Protein AF-H0JN15-F1 (afdb_monomer_lite)

Structure (mmCIF, N/CA/C/O backbone):
data_AF-H0JN15-F1
#
_entry.id   AF-H0JN15-F1
#
loop_
_atom_site.group_PDB
_atom_site.id
_atom_site.type_symbol
_atom_site.label_atom_id
_atom_site.label_alt_id
_atom_site.label_comp_id
_atom_site.label_asym_id
_atom_site.label_entity_id
_atom_site.label_seq_id
_atom_site.pdbx_PDB_ins_code
_atom_site.Cartn_x
_atom_site.Cartn_y
_atom_site.Cartn_z
_atom_site.occupancy
_atom_site.B_iso_or_equiv
_atom_site.auth_seq_id
_atom_site.auth_comp_id
_atom_site.auth_asym_id
_atom_site.auth_atom_id
_atom_site.pdbx_PDB_model_num
ATOM 1 N N . MET A 1 1 ? 17.922 41.438 4.492 1.00 46.72 1 MET A N 1
ATOM 2 C CA . MET A 1 1 ? 16.864 41.442 3.453 1.00 46.72 1 MET A CA 1
ATOM 3 C C . MET A 1 1 ? 17.132 40.491 2.284 1.00 46.72 1 MET A C 1
ATOM 5 O O . MET A 1 1 ? 16.163 40.005 1.726 1.00 46.72 1 MET A O 1
ATOM 9 N N . PHE A 1 2 ? 18.381 40.137 1.948 1.00 44.28 2 PHE A N 1
ATOM 10 C CA . PHE A 1 2 ? 18.679 39.239 0.814 1.00 44.28 2 PHE A CA 1
ATOM 11 C C . PHE A 1 2 ? 18.221 37.769 0.969 1.00 44.28 2 PHE A C 1
ATOM 13 O O . PHE A 1 2 ? 17.922 37.127 -0.030 1.00 44.28 2 PHE A O 1
ATOM 20 N N . LEU A 1 3 ? 18.084 37.245 2.195 1.00 44.19 3 LEU A N 1
ATOM 21 C CA . LEU A 1 3 ? 17.668 35.849 2.442 1.00 44.19 3 LEU A CA 1
ATOM 22 C C . LEU A 1 3 ? 16.169 35.574 2.220 1.00 44.19 3 LEU A C 1
ATOM 24 O O . LEU A 1 3 ? 15.787 34.441 1.949 1.00 44.19 3 LEU A O 1
ATOM 28 N N . ALA A 1 4 ? 15.314 36.596 2.314 1.00 46.12 4 ALA A N 1
ATOM 29 C CA . ALA A 1 4 ? 13.879 36.426 2.075 1.00 46.12 4 ALA A CA 1
ATOM 30 C C . ALA A 1 4 ? 13.562 36.295 0.572 1.00 46.12 4 ALA A C 1
ATOM 32 O O . ALA A 1 4 ? 12.645 35.573 0.191 1.00 46.12 4 ALA A O 1
ATOM 33 N N . GLY A 1 5 ? 14.356 36.947 -0.287 1.00 41.47 5 GLY A N 1
ATOM 34 C CA . GLY A 1 5 ? 14.179 36.902 -1.741 1.00 41.47 5 GLY A CA 1
ATOM 35 C C . GLY A 1 5 ? 14.563 35.557 -2.362 1.00 41.47 5 GLY A C 1
ATOM 36 O O . GLY A 1 5 ? 13.891 35.093 -3.278 1.00 41.47 5 GLY A O 1
ATOM 37 N N . THR A 1 6 ? 15.592 34.885 -1.833 1.00 52.56 6 THR A N 1
ATOM 38 C CA . THR A 1 6 ? 16.018 33.567 -2.331 1.00 52.56 6 THR A CA 1
ATOM 39 C C . THR A 1 6 ? 15.011 32.465 -2.005 1.00 52.56 6 THR A C 1
ATOM 41 O O . THR A 1 6 ? 14.788 31.591 -2.839 1.00 52.56 6 THR A O 1
ATOM 44 N N . GLY A 1 7 ? 14.338 32.533 -0.851 1.00 49.47 7 GLY A N 1
ATOM 45 C CA . GLY A 1 7 ? 13.295 31.568 -0.478 1.00 49.47 7 GLY A CA 1
ATOM 46 C C . GLY A 1 7 ? 12.078 31.605 -1.406 1.00 49.47 7 GLY A C 1
ATOM 47 O O . GLY A 1 7 ? 11.593 30.558 -1.828 1.00 49.47 7 GLY A O 1
ATOM 48 N N . ILE A 1 8 ? 11.627 32.804 -1.789 1.00 53.84 8 ILE A N 1
ATOM 49 C CA . ILE A 1 8 ? 10.462 32.987 -2.671 1.00 53.84 8 ILE A CA 1
ATOM 50 C C . ILE A 1 8 ? 10.781 32.551 -4.110 1.00 53.84 8 ILE A C 1
ATOM 52 O O . ILE A 1 8 ? 9.951 31.909 -4.753 1.00 53.84 8 ILE A O 1
ATOM 56 N N . LEU A 1 9 ? 11.998 32.819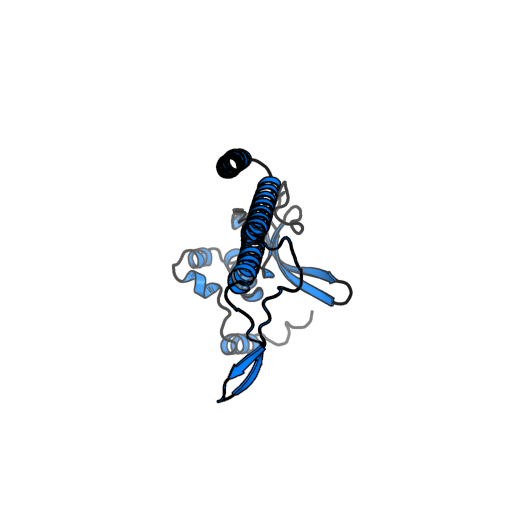 -4.599 1.00 53.09 9 LEU A N 1
ATOM 57 C CA . LEU A 1 9 ? 12.409 32.443 -5.957 1.00 53.09 9 LEU A CA 1
ATOM 58 C C . LEU A 1 9 ? 12.535 30.917 -6.131 1.00 53.09 9 LEU A C 1
ATOM 60 O O . LEU A 1 9 ? 12.169 30.373 -7.174 1.00 53.09 9 LEU A O 1
ATOM 64 N N . VAL A 1 10 ? 13.004 30.215 -5.092 1.00 55.25 10 VAL A N 1
ATOM 65 C CA . VAL A 1 10 ? 13.059 28.742 -5.052 1.00 55.25 10 VAL A CA 1
ATOM 66 C C . VAL A 1 10 ? 11.651 28.145 -4.969 1.00 55.25 10 VAL A C 1
ATOM 68 O O . VAL A 1 10 ? 11.362 27.155 -5.643 1.00 55.25 10 VAL A O 1
ATOM 71 N N . LEU A 1 11 ? 10.741 28.772 -4.217 1.00 52.62 11 LEU A N 1
ATOM 72 C CA . LEU A 1 11 ? 9.333 28.367 -4.161 1.00 52.62 11 LEU A CA 1
ATOM 73 C C . LEU A 1 11 ? 8.623 28.538 -5.514 1.00 52.62 11 LEU A C 1
ATOM 75 O O . LEU A 1 11 ? 7.886 27.649 -5.926 1.00 52.62 11 LEU A O 1
ATOM 79 N N . GLN A 1 12 ? 8.884 29.621 -6.252 1.00 55.62 12 GLN A N 1
ATOM 80 C CA . GLN A 1 12 ? 8.311 29.800 -7.593 1.00 55.62 12 GLN A CA 1
ATOM 81 C C . GLN A 1 12 ? 8.871 28.792 -8.605 1.00 55.62 12 GLN A C 1
ATOM 83 O O . GLN A 1 12 ? 8.106 28.168 -9.336 1.00 55.62 12 GLN A O 1
ATOM 88 N N . LYS A 1 13 ? 10.189 28.552 -8.603 1.00 55.06 13 LYS A N 1
ATOM 89 C CA . LYS A 1 13 ? 10.814 27.573 -9.509 1.00 55.06 13 LYS A CA 1
ATOM 90 C C . LYS A 1 13 ? 10.386 26.131 -9.227 1.00 55.06 13 LYS A C 1
ATOM 92 O O . LYS A 1 13 ? 10.293 25.341 -10.158 1.00 55.06 13 LYS A O 1
ATOM 97 N N . THR A 1 14 ? 10.104 25.777 -7.974 1.00 49.69 14 THR A N 1
ATOM 98 C CA . THR A 1 14 ? 9.644 24.422 -7.614 1.00 49.69 14 THR A CA 1
ATOM 99 C C . THR A 1 14 ? 8.178 24.172 -7.965 1.00 49.69 14 THR A C 1
ATOM 101 O O . THR A 1 14 ? 7.814 23.033 -8.257 1.00 49.69 14 THR A O 1
ATOM 104 N N . VAL A 1 15 ? 7.345 25.216 -8.016 1.00 54.81 15 VAL A N 1
ATOM 105 C CA . VAL A 1 15 ? 5.963 25.113 -8.512 1.00 54.81 15 VAL A CA 1
ATOM 106 C C . VAL A 1 15 ? 5.923 24.916 -10.031 1.00 54.81 15 VAL A C 1
ATOM 108 O O . VAL A 1 15 ? 5.088 24.149 -10.501 1.00 54.81 15 VAL A O 1
ATOM 111 N N . ASP A 1 16 ? 6.860 25.491 -10.789 1.00 50.28 16 ASP A N 1
ATOM 112 C CA . ASP A 1 16 ? 6.952 25.259 -12.242 1.00 50.28 16 ASP A CA 1
ATOM 113 C C . ASP A 1 16 ? 7.506 23.867 -12.605 1.00 50.28 16 ASP A C 1
ATOM 115 O O . ASP A 1 16 ? 7.186 23.320 -13.660 1.00 50.28 16 ASP A O 1
ATOM 119 N N . VAL A 1 17 ? 8.289 23.245 -11.716 1.00 47.53 17 VAL A N 1
ATOM 120 C CA . VAL A 1 17 ? 8.870 21.897 -11.909 1.00 47.53 17 VAL A CA 1
ATOM 121 C C . VAL A 1 17 ? 7.891 20.770 -11.538 1.00 47.53 17 VAL A C 1
ATOM 123 O O . VAL A 1 17 ? 8.163 19.602 -11.795 1.00 47.53 17 VAL A O 1
ATOM 126 N N . ARG A 1 18 ? 6.683 21.082 -11.043 1.00 44.69 18 ARG A N 1
ATOM 127 C CA . ARG A 1 18 ? 5.631 20.094 -10.702 1.00 44.69 18 ARG A CA 1
ATOM 128 C C . ARG A 1 18 ? 5.117 19.235 -11.868 1.00 44.69 18 ARG A C 1
ATOM 130 O O . ARG A 1 18 ? 4.181 18.465 -11.668 1.00 44.69 18 ARG A O 1
ATOM 137 N N . ARG A 1 19 ? 5.681 19.357 -13.073 1.00 51.94 19 ARG A N 1
ATOM 138 C CA . ARG A 1 19 ? 5.217 18.636 -14.263 1.00 51.94 19 ARG A CA 1
ATOM 139 C C . ARG A 1 19 ? 6.077 17.450 -14.699 1.00 51.94 19 ARG A C 1
ATOM 141 O O . ARG A 1 19 ? 5.604 16.701 -15.543 1.00 51.94 19 ARG A O 1
ATOM 148 N N . ALA A 1 20 ? 7.261 17.233 -14.129 1.00 48.91 20 ALA A N 1
ATOM 149 C CA . ALA A 1 20 ? 8.031 16.018 -14.391 1.00 48.91 20 ALA A CA 1
ATOM 150 C C . ALA A 1 20 ? 9.032 15.744 -13.257 1.00 48.91 20 ALA A C 1
ATOM 152 O O . ALA A 1 20 ? 9.856 16.593 -12.932 1.00 48.91 20 ALA A O 1
ATOM 153 N N . ASP A 1 21 ? 8.958 14.533 -12.713 1.00 53.16 21 ASP A N 1
ATOM 154 C CA . ASP A 1 21 ? 9.978 13.841 -11.920 1.00 53.16 21 ASP A CA 1
ATOM 155 C C . ASP A 1 21 ? 10.132 14.141 -10.417 1.00 53.16 21 ASP A C 1
ATOM 157 O O . ASP A 1 21 ? 10.142 15.272 -9.923 1.00 53.16 21 ASP A O 1
ATOM 161 N N . ASP A 1 22 ? 10.393 13.041 -9.699 1.00 57.81 22 ASP A N 1
ATOM 162 C CA . ASP A 1 22 ? 10.796 12.923 -8.290 1.00 57.81 22 ASP A CA 1
ATOM 163 C C . ASP A 1 22 ? 11.932 13.878 -7.867 1.00 57.81 22 ASP A C 1
ATOM 165 O O . ASP A 1 22 ? 12.135 14.133 -6.674 1.00 57.81 22 ASP A O 1
ATOM 169 N N . GLY A 1 23 ? 12.671 14.439 -8.829 1.00 57.34 23 GLY A N 1
ATOM 170 C CA . GLY A 1 23 ? 13.738 15.409 -8.596 1.00 57.34 23 GLY A CA 1
ATOM 171 C C . GLY A 1 23 ? 13.256 16.703 -7.936 1.00 57.34 23 GLY A C 1
ATOM 172 O O . GLY A 1 23 ? 13.983 17.275 -7.120 1.00 57.34 23 GLY A O 1
ATOM 173 N N . GLY A 1 24 ? 12.018 17.135 -8.205 1.00 65.00 24 GLY A N 1
ATOM 174 C CA . GLY A 1 24 ? 11.459 18.354 -7.611 1.00 65.00 24 GLY A CA 1
ATOM 175 C C . GLY A 1 24 ? 11.329 18.273 -6.086 1.00 65.00 24 GLY A C 1
ATOM 176 O O . GLY A 1 24 ? 11.657 19.227 -5.379 1.00 65.00 24 GLY A O 1
ATOM 177 N N . ALA A 1 25 ? 10.921 17.112 -5.565 1.00 62.25 25 ALA A N 1
ATOM 178 C CA . ALA A 1 25 ? 10.785 16.891 -4.126 1.00 62.25 25 ALA A CA 1
ATOM 179 C C . ALA A 1 25 ? 12.151 16.851 -3.420 1.00 62.25 25 ALA A C 1
ATOM 181 O O . ALA A 1 25 ? 12.316 17.442 -2.351 1.00 62.25 25 ALA A O 1
ATOM 182 N N . ILE A 1 26 ? 13.151 16.216 -4.043 1.00 62.88 26 ILE A N 1
ATOM 183 C CA . ILE A 1 26 ? 14.521 16.142 -3.515 1.00 62.88 26 ILE A CA 1
ATOM 184 C C . ILE A 1 26 ? 15.154 17.538 -3.464 1.00 62.88 26 ILE A C 1
ATOM 186 O O . ILE A 1 26 ? 15.744 17.911 -2.448 1.00 62.88 26 ILE A O 1
ATOM 190 N N . ALA A 1 27 ? 14.990 18.336 -4.523 1.00 70.38 27 ALA A N 1
ATOM 191 C CA . ALA A 1 27 ? 15.501 19.702 -4.576 1.00 70.38 27 ALA A CA 1
ATOM 192 C C . ALA A 1 27 ? 14.881 20.591 -3.483 1.00 70.38 27 ALA A C 1
ATOM 194 O O . ALA A 1 27 ? 15.594 21.328 -2.802 1.00 70.38 27 ALA A O 1
ATOM 195 N N . LEU A 1 28 ? 13.568 20.479 -3.263 1.00 69.94 28 LEU A N 1
ATOM 196 C CA . LEU A 1 28 ? 12.856 21.255 -2.245 1.00 69.94 28 LEU A CA 1
ATOM 197 C C . LEU A 1 28 ? 13.301 20.861 -0.825 1.00 69.94 28 LEU A C 1
ATOM 199 O O . LEU A 1 28 ? 13.575 21.737 0.000 1.00 69.94 28 LEU A O 1
ATOM 203 N N . GLY A 1 29 ? 13.466 19.559 -0.563 1.00 69.75 29 GLY A N 1
ATOM 204 C CA . GLY A 1 29 ? 14.019 19.049 0.694 1.00 69.75 29 GLY A CA 1
ATOM 205 C C . GLY A 1 29 ? 15.449 19.536 0.957 1.00 69.75 29 GLY A C 1
ATOM 206 O O . GLY A 1 29 ? 15.753 19.993 2.061 1.00 69.75 29 GLY A O 1
ATOM 207 N N . PHE A 1 30 ? 16.311 19.520 -0.065 1.00 74.31 30 PHE A N 1
ATOM 208 C CA . PHE A 1 30 ? 17.677 20.038 0.033 1.00 74.31 30 PHE A CA 1
ATOM 209 C C . PHE A 1 30 ? 17.699 21.544 0.337 1.00 74.31 30 PHE A C 1
ATOM 211 O O . PHE A 1 30 ? 18.414 21.981 1.240 1.00 74.31 30 PHE A O 1
ATOM 218 N N . CYS A 1 31 ? 16.871 22.343 -0.343 1.00 73.25 31 CYS A N 1
ATOM 219 C CA . CYS A 1 31 ? 16.777 23.781 -0.088 1.00 73.25 31 CYS A CA 1
ATOM 220 C C . CYS A 1 31 ? 16.319 24.099 1.344 1.00 73.25 31 CYS A C 1
ATOM 222 O O . CYS A 1 31 ? 16.911 24.964 1.991 1.00 73.25 31 CYS A O 1
ATOM 224 N N . LEU A 1 32 ? 15.316 23.385 1.865 1.00 71.38 32 LEU A N 1
ATOM 225 C CA . LEU A 1 32 ? 14.853 23.533 3.252 1.00 71.38 32 LEU A CA 1
ATOM 226 C C . LEU A 1 32 ? 15.948 23.192 4.271 1.00 71.38 32 LEU A C 1
ATOM 228 O O . LEU A 1 32 ? 16.120 23.918 5.255 1.00 71.38 32 LEU A O 1
ATOM 232 N N . ALA A 1 33 ? 16.715 22.126 4.026 1.00 71.81 33 ALA A N 1
ATOM 233 C CA . ALA A 1 33 ? 17.832 21.739 4.883 1.00 71.81 33 ALA A CA 1
ATOM 234 C C . ALA A 1 33 ? 18.933 22.811 4.894 1.00 71.81 33 ALA A C 1
ATOM 236 O O . ALA A 1 33 ? 19.385 23.220 5.964 1.00 71.81 33 ALA A O 1
ATOM 237 N N . VAL A 1 34 ? 19.310 23.329 3.719 1.00 77.44 34 VAL A N 1
ATOM 238 C CA . VAL A 1 34 ? 20.311 24.399 3.594 1.00 77.44 34 VAL A CA 1
ATOM 239 C C . VAL A 1 34 ? 19.835 25.679 4.277 1.00 77.44 34 VAL A C 1
ATOM 241 O O . VAL A 1 34 ? 20.607 26.293 5.017 1.00 77.44 34 VAL A O 1
ATOM 244 N N . MET A 1 35 ? 18.571 26.072 4.093 1.00 74.88 35 MET A N 1
ATOM 245 C CA . MET A 1 35 ? 18.022 27.251 4.764 1.00 74.88 35 MET A CA 1
ATOM 246 C C . MET A 1 35 ? 18.033 27.090 6.284 1.00 74.88 35 MET A C 1
ATOM 248 O O . MET A 1 35 ? 18.496 27.992 6.979 1.00 74.88 35 MET A O 1
ATOM 252 N N . THR A 1 36 ? 17.619 25.927 6.794 1.00 74.56 36 THR A N 1
ATOM 253 C CA . THR A 1 36 ? 17.643 25.630 8.234 1.00 74.56 36 THR A CA 1
ATOM 254 C C . THR A 1 36 ? 19.067 25.708 8.785 1.00 74.56 36 THR A C 1
ATOM 256 O O . THR A 1 36 ? 19.309 26.442 9.741 1.00 74.56 36 THR A O 1
ATOM 259 N N . ALA A 1 37 ? 20.028 25.024 8.154 1.00 74.19 37 ALA A N 1
ATOM 260 C CA . ALA A 1 37 ? 21.429 25.035 8.574 1.00 74.19 37 ALA A CA 1
ATOM 261 C C . ALA A 1 37 ? 22.027 26.452 8.568 1.00 74.19 37 ALA A C 1
ATOM 263 O O . ALA A 1 37 ? 22.701 26.848 9.520 1.00 74.19 37 ALA A O 1
ATOM 264 N N . SER A 1 38 ? 21.728 27.242 7.532 1.00 75.75 38 SER A N 1
ATOM 265 C CA . SER A 1 38 ? 22.204 28.626 7.412 1.00 75.75 38 SER A CA 1
ATOM 266 C C . SER A 1 38 ? 21.615 29.527 8.499 1.00 75.75 38 SER A C 1
ATOM 268 O O . SER A 1 38 ? 22.335 30.313 9.113 1.00 75.75 38 SER A O 1
ATOM 270 N N . SER A 1 39 ? 20.315 29.398 8.782 1.00 71.56 39 SER A N 1
ATOM 271 C CA . SER A 1 39 ? 19.656 30.148 9.854 1.00 71.56 39 SER A CA 1
ATOM 272 C C . SER A 1 39 ? 20.179 29.756 11.235 1.00 71.56 39 SER A C 1
ATOM 274 O O . SER A 1 39 ? 20.388 30.637 12.071 1.00 71.56 39 SER A O 1
ATOM 276 N N . SER A 1 40 ? 20.450 28.468 11.470 1.00 70.88 40 SER A N 1
ATOM 277 C CA . SER A 1 40 ? 21.085 28.001 12.705 1.00 70.88 40 SER A CA 1
ATOM 278 C C . SER A 1 40 ? 22.484 28.595 12.863 1.00 70.88 40 SER A C 1
ATOM 280 O O . SER A 1 40 ? 22.772 29.175 13.908 1.00 70.88 40 SER A O 1
ATOM 282 N N . ALA A 1 41 ? 23.329 28.519 11.828 1.00 70.62 41 ALA A N 1
ATOM 283 C CA . ALA A 1 41 ? 24.686 29.068 11.846 1.00 70.62 41 ALA A CA 1
ATOM 284 C C . ALA A 1 41 ? 24.694 30.579 12.128 1.00 70.62 41 ALA A C 1
ATOM 286 O O . ALA A 1 41 ? 25.425 31.041 13.003 1.00 70.62 41 ALA A O 1
ATOM 287 N N . TRP A 1 42 ? 23.815 31.335 11.468 1.00 71.25 42 TRP A N 1
ATOM 288 C CA . TRP A 1 42 ? 23.664 32.770 11.712 1.00 71.25 42 TRP A CA 1
ATOM 289 C C . TRP A 1 42 ? 23.165 33.083 13.133 1.00 71.25 42 TRP A C 1
ATOM 291 O O . TRP A 1 42 ? 23.601 34.050 13.760 1.00 71.25 42 TRP A O 1
ATOM 301 N N . GLY A 1 43 ? 22.285 32.243 13.687 1.00 68.38 43 GLY A N 1
ATOM 302 C CA . GLY A 1 43 ? 21.855 32.333 15.083 1.00 68.38 43 GLY A CA 1
ATOM 303 C C . GLY A 1 43 ? 23.009 32.133 16.072 1.00 68.38 43 GLY A C 1
ATOM 304 O O . GLY A 1 43 ? 23.127 32.893 17.034 1.00 68.38 43 GLY A O 1
ATOM 305 N N . PHE A 1 44 ? 23.895 31.165 15.813 1.00 66.00 44 PHE A N 1
ATOM 306 C CA . PHE A 1 44 ? 25.110 30.949 16.607 1.00 66.00 44 PHE A CA 1
ATOM 307 C C . PHE A 1 44 ? 26.082 32.132 16.524 1.00 66.00 44 PHE A C 1
ATOM 309 O O . PHE A 1 44 ? 26.637 32.537 17.550 1.00 66.00 44 PHE A O 1
ATOM 316 N N . GLU A 1 45 ? 26.236 32.712 15.331 1.00 67.56 45 GLU A N 1
ATOM 317 C CA . GLU A 1 45 ? 27.050 33.907 15.083 1.00 67.56 45 GLU A CA 1
ATOM 318 C C . GLU A 1 45 ? 26.566 35.075 15.954 1.00 67.56 45 GLU A C 1
ATOM 320 O O . GLU A 1 45 ? 27.313 35.661 16.743 1.00 67.56 45 GLU A O 1
ATOM 325 N N . ARG A 1 46 ? 25.257 35.347 15.897 1.00 65.75 46 ARG A N 1
ATOM 326 C CA . ARG A 1 46 ? 24.626 36.460 16.611 1.00 65.75 46 ARG A CA 1
ATOM 327 C C . ARG A 1 46 ? 24.568 36.251 18.126 1.00 65.75 46 ARG A C 1
ATOM 329 O O . ARG A 1 46 ? 24.579 37.225 18.874 1.00 65.75 46 ARG A O 1
ATOM 336 N N . ALA A 1 47 ? 24.534 35.001 18.584 1.00 62.94 47 ALA A N 1
ATOM 337 C CA . ALA A 1 47 ? 24.594 34.657 20.003 1.00 62.94 47 ALA A CA 1
ATOM 338 C C . ALA A 1 47 ? 26.019 34.744 20.597 1.00 62.94 47 ALA A C 1
ATOM 340 O O . ALA A 1 47 ? 26.188 34.623 21.814 1.00 62.94 47 ALA A O 1
ATOM 341 N N . GLY A 1 48 ? 27.039 35.017 19.770 1.00 59.75 48 GLY A N 1
ATOM 342 C CA . GLY A 1 48 ? 28.398 35.317 20.222 1.00 59.75 48 GLY A CA 1
ATOM 343 C C . GLY A 1 48 ? 29.257 34.088 20.527 1.00 59.75 48 GLY A C 1
ATOM 344 O O . GLY A 1 48 ? 30.200 34.190 21.310 1.00 59.75 48 GLY A O 1
ATOM 345 N N . PHE A 1 49 ? 28.974 32.936 19.909 1.00 61.38 49 PHE A N 1
ATOM 346 C CA . PHE A 1 49 ? 29.712 31.682 20.133 1.00 61.38 49 PHE A CA 1
ATOM 347 C C . PHE A 1 49 ? 31.104 31.614 19.471 1.00 61.38 49 PHE A C 1
ATOM 349 O O . PHE A 1 49 ? 31.760 30.579 19.523 1.00 61.38 49 PHE A O 1
ATOM 356 N N . HIS A 1 50 ? 31.624 32.710 18.907 1.00 57.03 50 HIS A N 1
ATOM 357 C CA . HIS A 1 50 ? 32.949 32.740 18.260 1.00 57.03 50 HIS A CA 1
ATOM 358 C C . HIS A 1 50 ? 34.148 32.618 19.202 1.00 57.03 50 HIS A C 1
ATOM 360 O O . HIS A 1 50 ? 35.289 32.586 18.745 1.00 57.03 50 HIS A O 1
ATOM 366 N N . ARG A 1 51 ? 33.927 32.571 20.516 1.00 49.62 51 ARG A N 1
ATOM 367 C CA . ARG A 1 51 ? 34.998 32.416 21.499 1.00 49.62 51 ARG A CA 1
ATOM 368 C C . ARG A 1 51 ? 34.579 31.399 22.550 1.00 49.62 51 ARG A C 1
ATOM 370 O O . ARG A 1 51 ? 34.033 31.773 23.582 1.00 49.62 51 ARG A O 1
ATOM 377 N N . PHE A 1 52 ? 34.922 30.130 22.338 1.00 50.56 52 PHE A N 1
ATOM 378 C CA . PHE A 1 52 ? 35.060 29.155 23.429 1.00 50.56 52 PHE A CA 1
ATOM 379 C C . PHE A 1 52 ? 36.324 29.460 24.258 1.00 50.56 52 PHE A C 1
ATOM 381 O O . PHE A 1 52 ? 37.175 28.607 24.479 1.00 50.56 52 PHE A O 1
ATOM 388 N N . GLY A 1 53 ? 36.483 30.717 24.677 1.00 51.38 53 GLY A N 1
ATOM 389 C CA . GLY A 1 53 ? 37.414 31.078 25.735 1.00 51.38 53 GLY A CA 1
ATOM 390 C C . GLY A 1 53 ? 36.708 30.859 27.066 1.00 51.38 53 GLY A C 1
ATOM 391 O O . GLY A 1 53 ? 35.546 31.240 27.206 1.00 51.38 53 GLY A O 1
ATOM 392 N N . VAL A 1 54 ? 37.392 30.244 28.030 1.00 51.09 54 VAL A N 1
ATOM 393 C CA . VAL A 1 54 ? 36.911 30.109 29.412 1.00 51.09 54 VAL A CA 1
ATOM 394 C C . VAL A 1 54 ? 36.476 31.494 29.894 1.00 51.09 54 VAL A C 1
ATOM 396 O O . VAL A 1 54 ? 37.291 32.411 29.991 1.00 51.09 54 VAL A O 1
ATOM 399 N N . HIS A 1 55 ? 35.170 31.683 30.091 1.00 47.66 55 HIS A N 1
ATOM 400 C CA . HIS A 1 55 ? 34.617 32.997 30.394 1.00 47.66 55 HIS A CA 1
ATOM 401 C C . HIS A 1 55 ? 35.186 33.466 31.745 1.00 47.66 55 HIS A C 1
ATOM 403 O O . HIS A 1 55 ? 35.004 32.764 32.741 1.00 47.66 55 HIS A O 1
ATOM 409 N N . PRO A 1 56 ? 35.807 34.656 31.849 1.00 53.16 56 PRO A N 1
ATOM 410 C CA . PRO A 1 56 ? 36.445 35.144 33.081 1.00 53.16 56 PRO A CA 1
ATOM 411 C C . PRO A 1 56 ? 35.448 35.523 34.201 1.00 53.16 56 PRO A C 1
ATOM 413 O O . PRO A 1 56 ? 35.772 36.295 35.095 1.00 53.16 56 PRO A O 1
ATOM 416 N N . ARG A 1 57 ? 34.210 35.006 34.155 1.00 49.75 57 ARG A N 1
ATOM 417 C CA . ARG A 1 57 ? 33.149 35.226 35.156 1.00 49.75 57 ARG A CA 1
ATOM 418 C C . ARG A 1 57 ? 32.576 33.925 35.724 1.00 49.75 57 ARG A C 1
ATOM 420 O O . ARG A 1 57 ? 31.439 33.922 36.176 1.00 49.75 57 ARG A O 1
ATOM 427 N N . ILE A 1 58 ? 33.345 32.838 35.739 1.00 56.31 58 ILE A N 1
ATOM 428 C CA . ILE A 1 58 ? 33.097 31.780 36.726 1.00 56.31 58 ILE A CA 1
ATOM 429 C C . ILE A 1 58 ? 33.450 32.400 38.083 1.00 56.31 58 ILE A C 1
ATOM 431 O O . ILE A 1 58 ? 34.596 32.355 38.521 1.00 56.31 58 ILE A O 1
ATOM 435 N N . GLN A 1 59 ? 32.495 33.117 38.674 1.00 55.84 59 GLN A N 1
ATOM 436 C CA . GLN A 1 59 ? 32.650 33.682 40.004 1.00 55.84 59 GLN A CA 1
ATOM 437 C C . GLN A 1 59 ? 32.356 32.568 40.998 1.00 55.84 59 GLN A C 1
ATOM 439 O O . GLN A 1 59 ? 31.339 31.882 40.901 1.00 55.84 59 GLN A O 1
ATOM 444 N N . GLN A 1 60 ? 33.284 32.358 41.927 1.00 58.72 60 GLN A N 1
ATOM 445 C CA . GLN A 1 60 ? 32.992 31.558 43.105 1.00 58.72 60 GLN A CA 1
ATOM 446 C C . GLN A 1 60 ? 31.903 32.297 43.876 1.00 58.72 60 GLN A C 1
ATOM 448 O O . GLN A 1 60 ? 32.125 33.403 44.367 1.00 58.72 60 GLN A O 1
ATOM 453 N N . TYR A 1 61 ? 30.717 31.706 43.915 1.00 63.19 61 TYR A N 1
ATOM 454 C CA . TYR A 1 61 ? 29.594 32.225 44.672 1.00 63.19 61 TYR A CA 1
ATOM 455 C C . TYR A 1 61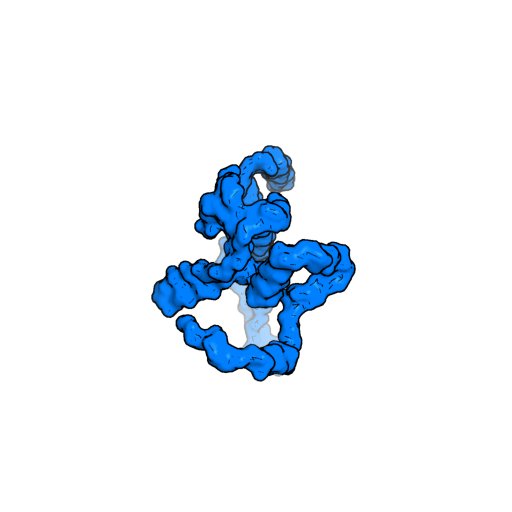 ? 29.604 31.513 46.021 1.00 63.19 61 TYR A C 1
ATOM 457 O O . TYR A 1 61 ? 29.605 30.282 46.085 1.00 63.19 61 TYR A O 1
ATOM 465 N N . ARG A 1 62 ? 29.700 32.278 47.107 1.00 62.16 62 ARG A N 1
ATOM 466 C CA . ARG A 1 62 ? 29.690 31.740 48.466 1.00 62.16 62 ARG A CA 1
ATOM 467 C C . ARG A 1 62 ? 28.391 32.177 49.116 1.00 62.16 62 ARG A C 1
ATOM 469 O O . ARG A 1 62 ? 28.229 33.354 49.415 1.00 62.16 62 ARG A O 1
ATOM 476 N N . ASP A 1 63 ? 27.488 31.222 49.276 1.00 75.06 63 ASP A N 1
ATOM 477 C CA . ASP A 1 63 ? 26.248 31.395 50.022 1.00 75.06 63 ASP A CA 1
ATOM 478 C C . ASP A 1 63 ? 26.430 30.779 51.411 1.00 75.06 63 ASP A C 1
ATOM 480 O O . ASP A 1 63 ? 26.994 29.687 51.547 1.00 75.06 63 ASP A O 1
ATOM 484 N N . ASP A 1 64 ? 25.956 31.472 52.440 1.00 75.69 64 ASP A N 1
ATOM 485 C CA . ASP A 1 64 ? 26.029 31.012 53.826 1.00 75.69 64 ASP A CA 1
ATOM 486 C C . ASP A 1 64 ? 25.142 29.780 54.061 1.00 75.69 64 ASP A C 1
ATOM 488 O O . ASP A 1 64 ? 25.387 29.003 54.983 1.00 75.69 64 ASP A O 1
ATOM 492 N N . VAL A 1 65 ? 24.143 29.561 53.199 1.00 78.69 65 VAL A N 1
ATOM 493 C CA . VAL A 1 65 ? 23.224 28.419 53.297 1.00 78.69 65 VAL A CA 1
ATOM 494 C C . VAL A 1 65 ? 23.773 27.162 52.607 1.00 78.69 65 VAL A C 1
ATOM 496 O O . VAL A 1 65 ? 23.564 26.056 53.102 1.00 78.69 65 VAL A O 1
ATOM 499 N N . HIS A 1 66 ? 24.495 27.302 51.489 1.00 73.38 66 HIS A N 1
ATOM 500 C CA . HIS A 1 66 ? 24.872 26.169 50.622 1.00 73.38 66 HIS A CA 1
ATOM 501 C C . HIS A 1 66 ? 26.388 25.918 50.514 1.00 73.38 66 HIS A C 1
ATOM 503 O O . HIS A 1 66 ? 26.803 24.915 49.932 1.00 73.38 66 HIS A O 1
ATOM 509 N N . GLY A 1 67 ? 27.228 26.785 51.087 1.00 77.19 67 GLY A N 1
ATOM 510 C CA . GLY A 1 67 ? 28.684 26.672 51.005 1.00 77.19 67 GLY A CA 1
ATOM 511 C C . GLY A 1 67 ? 29.266 27.177 49.672 1.00 77.19 67 GLY A C 1
ATOM 512 O O . GLY A 1 67 ? 28.578 27.835 48.891 1.00 77.19 67 GLY A O 1
ATOM 513 N N . PRO A 1 68 ? 30.569 26.947 49.412 1.00 71.31 68 PRO A N 1
ATOM 514 C CA . PRO A 1 68 ? 31.232 27.430 48.202 1.00 71.31 68 PRO A CA 1
ATOM 515 C C . PRO A 1 68 ? 30.721 26.686 46.961 1.00 71.31 68 PRO A C 1
ATOM 517 O O . PRO A 1 68 ? 30.931 25.482 46.819 1.00 71.31 68 PRO A O 1
ATOM 520 N N . GLY A 1 69 ? 30.081 27.419 46.052 1.00 70.69 69 GLY A N 1
ATOM 521 C CA . GLY A 1 69 ? 29.531 26.905 44.803 1.00 70.69 69 GLY A CA 1
ATOM 522 C C . GLY A 1 69 ? 30.039 27.656 43.574 1.00 70.69 69 GLY A C 1
ATOM 523 O O . GLY A 1 69 ? 30.677 28.709 43.654 1.00 70.69 69 GLY A O 1
ATOM 524 N N . ILE A 1 70 ? 29.757 27.090 42.402 1.00 67.06 70 ILE A N 1
ATOM 525 C CA . ILE A 1 70 ? 30.030 27.717 41.108 1.00 67.06 70 ILE A CA 1
ATOM 526 C C . ILE A 1 70 ? 28.686 28.062 40.471 1.00 67.06 70 ILE A C 1
ATOM 528 O O . ILE A 1 70 ? 27.903 27.166 40.161 1.00 67.06 70 ILE A O 1
ATOM 532 N N . GLU A 1 71 ? 28.421 29.352 40.259 1.00 59.00 71 GLU A N 1
ATOM 533 C CA . GLU A 1 71 ? 27.221 29.799 39.554 1.00 59.00 71 GLU A CA 1
ATOM 534 C C . GLU A 1 71 ? 27.484 29.795 38.042 1.00 59.00 71 GLU A C 1
ATOM 536 O O . GLU A 1 71 ? 28.302 30.558 37.521 1.00 59.00 71 GLU A O 1
ATOM 541 N N . ILE A 1 72 ? 26.805 28.902 37.320 1.00 58.75 72 ILE A N 1
ATOM 542 C CA . ILE A 1 72 ? 26.862 28.838 35.857 1.00 58.75 72 ILE A CA 1
ATOM 543 C C . ILE A 1 72 ? 25.652 29.610 35.313 1.00 58.75 72 ILE A C 1
ATOM 545 O O . ILE A 1 72 ? 24.523 29.137 35.467 1.00 58.75 72 ILE A O 1
ATOM 549 N N . PRO A 1 73 ? 25.836 30.774 34.660 1.00 60.22 73 PRO A N 1
ATOM 550 C CA . PRO A 1 73 ? 24.719 31.565 34.158 1.00 60.22 73 PRO A CA 1
ATOM 551 C C . PRO A 1 73 ? 23.981 30.814 33.039 1.00 60.22 73 PRO A C 1
ATOM 553 O O . PRO A 1 73 ? 24.437 30.735 31.897 1.00 60.22 73 PRO A O 1
ATOM 556 N N . TYR A 1 74 ? 22.799 30.292 33.370 1.00 53.84 74 TYR A N 1
ATOM 557 C CA . TYR A 1 74 ? 21.968 29.436 32.508 1.00 53.84 74 TYR A CA 1
ATOM 558 C C . TYR A 1 74 ? 21.394 30.141 31.261 1.00 53.84 74 TYR A C 1
ATOM 560 O O . TYR A 1 74 ? 20.902 29.495 30.336 1.00 53.84 74 TYR A O 1
ATOM 568 N N . VAL A 1 75 ? 21.485 31.473 31.192 1.00 57.59 75 VAL A N 1
ATOM 569 C CA . VAL A 1 75 ? 20.760 32.316 30.219 1.00 57.59 75 VAL A CA 1
ATOM 570 C C . VAL A 1 75 ? 21.241 32.136 28.766 1.00 57.59 75 VAL A C 1
ATOM 572 O O . VAL A 1 75 ? 20.534 32.499 27.831 1.00 57.59 75 VAL A O 1
ATOM 575 N N . ARG A 1 76 ? 22.427 31.548 28.537 1.00 56.97 76 ARG A N 1
ATOM 576 C CA . ARG A 1 76 ? 23.004 31.374 27.183 1.00 56.97 76 ARG A CA 1
ATOM 577 C C . ARG A 1 76 ? 22.911 29.960 26.608 1.00 56.97 76 ARG A C 1
ATOM 579 O O . ARG A 1 76 ? 23.083 29.798 25.404 1.00 56.97 76 ARG A O 1
ATOM 586 N N . ILE A 1 77 ? 22.627 28.951 27.430 1.00 60.38 77 ILE A N 1
ATOM 587 C CA . ILE A 1 77 ? 22.560 27.546 26.985 1.00 60.38 77 ILE A CA 1
ATOM 588 C C . ILE A 1 77 ? 21.200 27.248 26.333 1.00 60.38 77 ILE A C 1
ATOM 590 O O . ILE A 1 77 ? 21.117 26.508 25.354 1.00 60.38 77 ILE A O 1
ATOM 594 N N . LEU A 1 78 ? 20.143 27.902 26.817 1.00 59.97 78 LEU A N 1
ATOM 595 C CA . LEU A 1 78 ? 18.768 27.729 26.355 1.00 59.97 78 LEU A CA 1
ATOM 596 C C . LEU A 1 78 ? 18.561 28.013 24.847 1.00 59.97 78 LEU A C 1
ATOM 598 O O . LEU A 1 78 ? 17.985 27.160 24.172 1.00 59.97 78 LEU A O 1
ATOM 602 N N . PRO A 1 79 ? 19.059 29.120 24.251 1.00 62.56 79 PRO A N 1
ATOM 603 C CA . PRO A 1 79 ? 18.888 29.358 22.813 1.00 62.56 79 PRO A CA 1
ATOM 604 C C . PRO A 1 79 ? 19.648 28.357 21.929 1.00 62.56 79 PRO A C 1
ATOM 606 O O . PRO A 1 79 ? 19.186 28.053 20.831 1.00 62.56 79 PRO A O 1
ATOM 609 N N . VAL A 1 80 ? 20.775 27.808 22.399 1.00 65.25 80 VAL A N 1
ATOM 610 C CA . VAL A 1 80 ? 21.524 26.762 21.677 1.00 65.25 80 VAL A CA 1
ATOM 611 C C . VAL A 1 80 ? 20.784 25.435 21.702 1.00 65.25 80 VAL A C 1
ATOM 613 O O . VAL A 1 80 ? 20.669 24.770 20.678 1.00 65.25 80 VAL A O 1
ATOM 616 N N . GLN A 1 81 ? 20.248 25.050 22.859 1.00 64.62 81 GLN A N 1
ATOM 617 C CA . GLN A 1 81 ? 19.457 23.828 22.958 1.00 64.62 81 GLN A CA 1
ATOM 618 C C . GLN A 1 81 ? 18.194 23.923 22.097 1.00 64.62 81 GLN A C 1
ATOM 620 O O . GLN A 1 81 ? 17.892 22.992 21.353 1.00 64.62 81 GLN A O 1
ATOM 625 N N . LEU A 1 82 ? 17.507 25.071 22.114 1.00 69.00 82 LEU A N 1
ATOM 626 C CA . LEU A 1 82 ? 16.349 25.293 21.251 1.00 69.00 82 LEU A CA 1
ATOM 627 C C . LEU A 1 82 ? 16.722 25.244 19.763 1.00 69.00 82 LEU A C 1
ATOM 629 O O . LEU A 1 82 ? 16.017 24.589 19.000 1.00 69.00 82 LEU A O 1
ATOM 633 N N . SER A 1 83 ? 17.826 25.865 19.333 1.00 71.44 83 SER A N 1
ATOM 634 C CA . SER A 1 83 ? 18.208 25.869 17.911 1.00 71.44 83 SER A CA 1
ATOM 635 C C . SER A 1 83 ? 18.518 24.467 17.377 1.00 71.44 83 SER A C 1
ATOM 637 O O . SER A 1 83 ? 18.121 24.136 16.257 1.00 71.44 83 SER A O 1
ATOM 639 N N . VAL A 1 84 ? 19.160 23.622 18.188 1.00 72.31 84 VAL A N 1
ATOM 640 C CA . VAL A 1 84 ? 19.439 22.221 17.844 1.00 72.31 84 VAL A CA 1
ATOM 641 C C . VAL A 1 84 ? 18.145 21.412 17.752 1.00 72.31 84 VAL A C 1
ATOM 643 O O . VAL A 1 84 ? 17.953 20.676 16.783 1.00 72.31 84 VAL A O 1
ATOM 646 N N . VAL A 1 85 ? 17.229 21.577 18.710 1.00 73.44 85 VAL A N 1
ATOM 647 C CA . VAL A 1 85 ? 15.940 20.867 18.710 1.00 73.44 85 VAL A CA 1
ATOM 648 C C . VAL A 1 85 ? 15.087 21.269 17.506 1.00 73.44 85 VAL A C 1
ATOM 650 O O . VAL A 1 85 ? 14.583 20.395 16.800 1.00 73.44 85 VAL A O 1
ATOM 653 N N . PHE A 1 86 ? 14.976 22.569 17.213 1.00 69.88 86 PHE A N 1
ATOM 654 C CA . PHE A 1 86 ? 14.214 23.052 16.059 1.00 69.88 86 PHE A CA 1
ATOM 655 C C . PHE A 1 86 ? 14.805 22.570 14.729 1.00 69.88 86 PHE A C 1
ATOM 657 O O . PHE A 1 86 ? 14.049 22.152 13.856 1.00 69.88 86 PHE A O 1
ATOM 664 N N . SER A 1 87 ? 16.135 22.558 14.587 1.00 71.75 87 SER A N 1
ATOM 665 C CA . SER A 1 87 ? 16.806 22.034 13.388 1.00 71.75 87 SER A CA 1
ATOM 666 C C . SER A 1 87 ? 16.574 20.527 13.199 1.00 71.75 87 SER A C 1
ATOM 668 O O . SER A 1 87 ? 16.291 20.061 12.097 1.00 71.75 87 SER A O 1
ATOM 670 N N . CYS A 1 88 ? 16.609 19.749 14.284 1.00 72.25 88 CYS A N 1
ATOM 671 C CA . CYS A 1 88 ? 16.331 18.314 14.222 1.00 72.25 88 CYS A CA 1
ATOM 672 C C . CYS A 1 88 ? 14.876 18.034 13.801 1.00 72.25 88 CYS A C 1
ATOM 674 O O . CYS A 1 88 ? 14.620 17.182 12.946 1.00 72.25 88 CYS A O 1
ATOM 676 N N . MET A 1 89 ? 13.921 18.799 14.342 1.00 76.12 89 MET A N 1
ATOM 677 C CA . MET A 1 89 ? 12.506 18.667 13.993 1.00 76.12 89 MET A CA 1
ATOM 678 C C . MET A 1 89 ? 12.214 19.008 12.528 1.00 76.12 89 MET A C 1
ATOM 680 O O . MET A 1 89 ? 11.415 18.312 11.900 1.00 76.12 89 MET A O 1
ATOM 684 N N . THR A 1 90 ? 12.853 20.031 11.951 1.00 73.31 90 THR A N 1
ATOM 685 C CA . THR A 1 90 ? 12.621 20.391 10.542 1.00 73.31 90 THR A CA 1
ATOM 686 C C . THR A 1 90 ? 13.191 19.355 9.579 1.00 73.31 90 THR A C 1
ATOM 688 O O . THR A 1 90 ? 12.524 19.021 8.601 1.00 73.31 90 THR A O 1
ATOM 691 N N . VAL A 1 91 ? 14.369 18.789 9.862 1.00 74.62 91 VAL A N 1
ATOM 692 C CA . VAL A 1 91 ? 14.962 17.725 9.032 1.00 74.62 91 VAL A CA 1
ATOM 693 C C . VAL A 1 91 ? 14.119 16.451 9.093 1.00 74.62 91 VAL A C 1
ATOM 695 O O . VAL A 1 91 ? 13.782 15.891 8.049 1.00 74.62 91 VAL A O 1
ATOM 698 N N . ALA A 1 92 ? 13.711 16.022 10.292 1.00 73.75 92 ALA A N 1
ATOM 699 C CA . ALA A 1 92 ? 12.842 14.858 10.455 1.00 73.75 92 ALA A CA 1
ATOM 700 C C . ALA A 1 92 ? 11.473 15.069 9.786 1.00 73.75 92 ALA A C 1
ATOM 702 O O . ALA A 1 92 ? 10.971 14.177 9.100 1.00 73.75 92 ALA A O 1
ATOM 703 N N . GLY A 1 93 ? 10.897 16.268 9.924 1.00 73.56 93 GLY A N 1
ATOM 704 C CA . GLY A 1 93 ? 9.642 16.648 9.280 1.00 73.56 93 GLY A CA 1
ATOM 705 C C . GLY A 1 93 ? 9.738 16.644 7.754 1.00 73.56 93 GLY A C 1
ATOM 706 O O . GLY A 1 93 ? 8.897 16.043 7.090 1.00 73.56 93 GLY A O 1
ATOM 707 N N . ALA A 1 94 ? 10.788 17.240 7.184 1.00 71.69 94 ALA A N 1
ATOM 708 C CA . ALA A 1 94 ? 11.016 17.246 5.740 1.00 71.69 94 ALA A CA 1
ATOM 709 C C . ALA A 1 94 ? 11.232 15.829 5.190 1.00 71.69 94 ALA A C 1
ATOM 711 O O . ALA A 1 94 ? 10.698 15.497 4.131 1.00 71.69 94 ALA A O 1
ATOM 712 N N . PHE A 1 95 ? 11.953 14.974 5.920 1.00 72.06 95 PHE A N 1
ATOM 713 C CA . PHE A 1 95 ? 12.144 13.576 5.540 1.00 72.06 95 PHE A CA 1
ATOM 714 C C . PHE A 1 95 ? 10.827 12.792 5.580 1.00 72.06 95 PHE A C 1
ATOM 716 O O . PHE A 1 95 ? 10.512 12.095 4.620 1.00 72.06 95 PHE A O 1
ATOM 723 N N . MET A 1 96 ? 10.016 12.961 6.630 1.00 71.19 96 MET A N 1
ATOM 724 C CA . MET A 1 96 ? 8.685 12.350 6.740 1.00 71.19 96 MET A CA 1
ATOM 725 C C . MET A 1 96 ? 7.740 12.804 5.627 1.00 71.19 96 MET A C 1
ATOM 727 O O . MET A 1 96 ? 7.085 11.971 5.007 1.00 71.19 96 MET A O 1
ATOM 731 N N . ILE A 1 97 ? 7.690 14.106 5.332 1.00 67.50 97 ILE A N 1
ATOM 732 C CA . ILE A 1 97 ? 6.859 14.652 4.251 1.00 67.50 97 ILE A CA 1
ATOM 733 C C . ILE A 1 97 ? 7.336 14.119 2.901 1.00 67.50 97 ILE A C 1
ATOM 735 O O . ILE A 1 97 ? 6.521 13.668 2.105 1.00 67.50 97 ILE A O 1
ATOM 739 N N . THR A 1 98 ? 8.646 14.109 2.649 1.00 63.91 98 THR A N 1
ATOM 740 C CA . THR A 1 98 ? 9.208 13.580 1.398 1.00 63.91 98 THR A CA 1
ATOM 741 C C . THR A 1 98 ? 8.918 12.090 1.258 1.00 63.91 98 THR A C 1
ATOM 743 O O . THR A 1 98 ? 8.509 11.651 0.191 1.00 63.91 98 THR A O 1
ATOM 746 N N . TRP A 1 99 ? 9.066 11.314 2.333 1.00 64.25 99 TRP A N 1
ATOM 747 C CA . TRP A 1 99 ? 8.742 9.889 2.365 1.00 64.25 99 TRP A CA 1
ATOM 748 C C . TRP A 1 99 ? 7.251 9.628 2.107 1.00 64.25 99 TRP A C 1
ATOM 750 O O . TRP A 1 99 ? 6.915 8.734 1.332 1.00 64.25 99 TRP A O 1
ATOM 760 N N . LEU A 1 100 ? 6.362 10.441 2.687 1.00 62.22 100 LEU A N 1
ATOM 761 C CA . LEU A 1 100 ? 4.919 10.386 2.438 1.00 62.22 100 LEU A CA 1
ATOM 762 C C . LEU A 1 100 ? 4.569 10.753 0.991 1.00 62.22 100 LEU A C 1
ATOM 764 O O . LEU A 1 100 ? 3.790 10.047 0.362 1.00 62.22 100 LEU A O 1
ATOM 768 N N . VAL A 1 101 ? 5.166 11.815 0.444 1.00 58.31 101 VAL A N 1
ATOM 769 C CA . VAL A 1 101 ? 4.939 12.254 -0.944 1.00 58.31 101 VAL A CA 1
ATOM 770 C C . VAL A 1 101 ? 5.485 11.233 -1.946 1.00 58.31 101 VAL A C 1
ATOM 772 O O . VAL A 1 101 ? 4.845 10.985 -2.964 1.00 58.31 101 VAL A O 1
ATOM 775 N N . ARG A 1 102 ? 6.619 10.581 -1.647 1.00 57.62 102 ARG A N 1
ATOM 776 C CA . ARG A 1 102 ? 7.176 9.499 -2.478 1.00 57.62 102 ARG A CA 1
ATOM 777 C C . ARG A 1 102 ? 6.291 8.258 -2.520 1.00 57.62 102 ARG A C 1
ATOM 779 O O . ARG A 1 102 ? 6.343 7.519 -3.495 1.00 57.62 102 ARG A O 1
ATOM 786 N N . ARG A 1 103 ? 5.456 8.024 -1.503 1.00 59.78 103 ARG A N 1
ATOM 787 C CA . ARG A 1 103 ? 4.399 6.997 -1.535 1.00 59.78 103 ARG A CA 1
ATOM 788 C C . ARG A 1 103 ? 3.183 7.464 -2.346 1.00 59.78 103 ARG A C 1
ATOM 790 O O . ARG A 1 103 ? 2.050 7.236 -1.931 1.00 59.78 103 ARG A O 1
ATOM 797 N N . GLY A 1 104 ? 3.423 8.139 -3.472 1.00 53.22 104 GLY A N 1
ATOM 798 C CA . GLY A 1 104 ? 2.395 8.711 -4.330 1.00 53.22 104 GLY A CA 1
ATOM 799 C C . GLY A 1 104 ? 1.228 7.745 -4.522 1.00 53.22 104 GLY A C 1
ATOM 800 O O . GLY A 1 104 ? 1.413 6.587 -4.908 1.00 53.22 104 GLY A O 1
ATOM 801 N N . VAL A 1 105 ? 0.025 8.226 -4.212 1.00 55.56 105 VAL A N 1
ATOM 802 C CA . VAL A 1 105 ? -1.218 7.511 -4.491 1.00 55.56 105 VAL A CA 1
ATOM 803 C C . VAL A 1 105 ? -1.345 7.461 -6.006 1.00 55.56 105 VAL A C 1
ATOM 805 O O . VAL A 1 105 ? -1.654 8.456 -6.654 1.00 55.56 105 VAL A O 1
ATOM 808 N N . SER A 1 106 ? -0.984 6.323 -6.584 1.00 61.44 106 SER A N 1
ATOM 809 C CA . SER A 1 106 ? -1.180 6.069 -8.003 1.00 61.44 106 SER A CA 1
ATOM 810 C C . SER A 1 106 ? -2.549 5.424 -8.163 1.00 61.44 106 SER A C 1
ATOM 812 O O . SER A 1 106 ? -2.742 4.258 -7.818 1.00 61.44 106 SER A O 1
ATOM 814 N N . ASP A 1 107 ? -3.506 6.198 -8.656 1.00 66.88 107 ASP A N 1
ATOM 815 C CA . ASP A 1 107 ? -4.839 5.696 -8.960 1.00 66.88 107 ASP A CA 1
ATOM 816 C C . ASP A 1 107 ? -4.776 4.936 -10.286 1.00 66.88 107 ASP A C 1
ATOM 818 O O . ASP A 1 107 ? -4.770 5.523 -11.366 1.00 66.88 107 ASP A O 1
ATOM 822 N N . VAL A 1 108 ? -4.681 3.608 -10.205 1.00 77.94 108 VAL A N 1
ATOM 823 C CA . VAL A 1 108 ? -4.939 2.740 -11.358 1.00 77.94 108 VAL A CA 1
ATOM 824 C C . VAL A 1 108 ? -6.316 2.160 -11.195 1.00 77.94 108 VAL A C 1
ATOM 826 O O . VAL A 1 108 ? -6.597 1.435 -10.241 1.00 77.94 108 VAL A O 1
ATOM 829 N N . PHE A 1 109 ? -7.153 2.475 -12.167 1.00 83.62 109 PHE A N 1
ATOM 830 C CA . PHE A 1 109 ? -8.446 1.856 -12.314 1.00 83.62 109 PHE A CA 1
ATOM 831 C C . PHE A 1 109 ? -8.300 0.615 -13.195 1.00 83.62 109 PHE A C 1
ATOM 833 O O . PHE A 1 109 ? -7.873 0.719 -14.342 1.00 83.62 109 PHE A O 1
ATOM 840 N N . VAL A 1 110 ? -8.646 -0.545 -12.644 1.00 86.38 110 VAL A N 1
ATOM 841 C CA . VAL A 1 110 ? -8.785 -1.806 -13.381 1.00 86.38 110 VAL A CA 1
ATOM 842 C C . VAL A 1 110 ? -10.235 -2.226 -13.261 1.00 86.38 110 VAL A C 1
ATOM 844 O O . VAL A 1 110 ? -10.794 -2.200 -12.158 1.00 86.38 110 VAL A O 1
ATOM 847 N N . ARG A 1 111 ? -10.861 -2.603 -14.374 1.00 90.06 111 ARG A N 1
ATOM 848 C CA . ARG A 1 111 ? -12.239 -3.079 -14.309 1.00 90.06 111 ARG A CA 1
ATOM 849 C C . ARG A 1 111 ? -12.276 -4.511 -13.786 1.00 90.06 111 ARG A C 1
ATOM 851 O O . ARG A 1 111 ? -11.415 -5.326 -14.094 1.00 90.06 111 ARG A O 1
ATOM 858 N N . TRP A 1 112 ? -13.314 -4.848 -13.025 1.00 92.25 112 TRP A N 1
ATOM 859 C CA . TRP A 1 112 ? -13.456 -6.190 -12.451 1.00 92.25 112 TRP A CA 1
ATOM 860 C C . TRP A 1 112 ? -13.510 -7.311 -13.499 1.00 92.25 112 TRP A C 1
ATOM 862 O O . TRP A 1 112 ? -13.116 -8.428 -13.199 1.00 92.25 112 TRP A O 1
ATOM 872 N N . ASP A 1 113 ? -14.011 -7.030 -14.702 1.00 92.00 113 ASP A N 1
ATOM 873 C CA . ASP A 1 113 ? -14.081 -7.977 -15.819 1.00 92.00 113 ASP A CA 1
ATOM 874 C C . ASP A 1 113 ? -12.737 -8.200 -16.531 1.00 92.00 113 ASP A C 1
ATOM 876 O O . ASP A 1 113 ? -12.575 -9.200 -17.224 1.00 92.00 113 ASP A O 1
ATOM 880 N N . GLU A 1 114 ? -11.768 -7.306 -16.334 1.00 93.50 114 GLU A N 1
ATOM 881 C CA . GLU A 1 114 ? -10.410 -7.430 -16.882 1.00 93.50 114 GLU A CA 1
ATOM 882 C C . GLU A 1 114 ? -9.500 -8.270 -15.975 1.00 93.50 114 GLU A C 1
ATOM 884 O O . GLU A 1 114 ? -8.489 -8.815 -16.421 1.00 93.50 114 GLU A O 1
ATOM 889 N N . ILE A 1 115 ? -9.863 -8.398 -14.696 1.00 95.00 115 ILE A N 1
ATOM 890 C CA . ILE A 1 115 ? -9.155 -9.249 -13.746 1.00 95.00 115 ILE A CA 1
ATOM 891 C C . ILE A 1 115 ? -9.479 -10.696 -14.100 1.00 95.00 115 ILE A C 1
ATOM 893 O O . ILE A 1 115 ? -10.618 -11.137 -14.010 1.00 95.00 115 ILE A O 1
ATOM 897 N N . ARG A 1 116 ? -8.472 -11.464 -14.502 1.00 95.25 116 ARG A N 1
ATOM 898 C CA . ARG A 1 116 ? -8.622 -12.895 -14.777 1.00 95.25 116 ARG A CA 1
ATOM 899 C C . ARG A 1 116 ? -8.496 -13.713 -13.499 1.00 95.25 116 ARG A C 1
ATOM 901 O O . ARG A 1 116 ? -9.268 -14.641 -13.266 1.00 95.25 116 ARG A O 1
ATOM 908 N N . GLU A 1 117 ? -7.522 -13.358 -12.673 1.00 94.88 117 GLU A N 1
ATOM 909 C CA . GLU A 1 117 ? -7.148 -14.117 -11.486 1.00 94.88 117 GLU A CA 1
ATOM 910 C C . GLU A 1 117 ? -6.620 -13.189 -10.391 1.00 94.88 117 GLU A C 1
ATOM 912 O O . GLU A 1 117 ? -5.981 -12.172 -10.668 1.00 94.88 117 GLU A O 1
ATOM 917 N N . VAL A 1 118 ? -6.888 -13.568 -9.142 1.00 95.38 118 VAL A N 1
ATOM 918 C CA . VAL A 1 118 ? -6.387 -12.913 -7.934 1.00 95.38 118 VAL A CA 1
ATOM 919 C C . VAL A 1 118 ? -5.526 -13.929 -7.189 1.00 95.38 118 VAL A C 1
ATOM 921 O O . VAL A 1 118 ? -6.036 -14.955 -6.745 1.00 95.38 118 VAL A O 1
ATOM 924 N N . ALA A 1 119 ? -4.234 -13.648 -7.041 1.00 94.31 119 ALA A N 1
ATOM 925 C CA . ALA A 1 119 ? -3.271 -14.565 -6.439 1.00 94.31 119 ALA A CA 1
ATOM 926 C C . ALA A 1 119 ? -2.522 -13.920 -5.267 1.00 94.31 119 ALA A C 1
ATOM 928 O O . ALA A 1 119 ? -2.239 -12.719 -5.264 1.00 94.31 119 ALA A O 1
ATOM 929 N N . ALA A 1 120 ? -2.177 -14.730 -4.267 1.00 94.94 120 ALA A N 1
ATOM 930 C CA . ALA A 1 120 ? -1.266 -14.328 -3.200 1.00 94.94 120 ALA A CA 1
ATOM 931 C C . ALA A 1 120 ? 0.185 -14.431 -3.681 1.00 94.94 120 ALA A C 1
ATOM 933 O O . ALA A 1 120 ? 0.548 -15.384 -4.367 1.00 94.94 120 ALA A O 1
ATOM 934 N N . ASP A 1 121 ? 1.028 -13.481 -3.287 1.00 93.81 121 ASP A N 1
ATOM 935 C CA . ASP A 1 121 ? 2.462 -13.518 -3.564 1.00 93.81 121 ASP A CA 1
ATOM 936 C C . ASP A 1 121 ? 3.254 -12.931 -2.381 1.00 93.81 121 ASP A C 1
ATOM 938 O O . ASP A 1 121 ? 2.691 -12.349 -1.449 1.00 93.81 121 ASP A O 1
ATOM 942 N N . VAL A 1 122 ? 4.572 -13.107 -2.381 1.00 92.75 122 VAL A N 1
ATOM 943 C CA . VAL A 1 122 ? 5.476 -12.669 -1.323 1.00 92.75 122 VAL A CA 1
ATOM 944 C C . VAL A 1 122 ? 6.717 -12.036 -1.936 1.00 92.75 122 VAL A C 1
ATOM 946 O O . VAL A 1 122 ? 7.496 -12.677 -2.641 1.00 92.75 122 VAL A O 1
ATOM 949 N N . TYR A 1 123 ? 6.966 -10.781 -1.577 1.00 88.81 123 TYR A N 1
ATOM 950 C CA . TYR A 1 123 ? 8.229 -10.118 -1.859 1.00 88.81 123 TYR A CA 1
ATOM 951 C C . TYR A 1 123 ? 9.195 -10.289 -0.689 1.00 88.81 123 TYR A C 1
ATOM 953 O O . TYR A 1 123 ? 8.933 -9.828 0.422 1.00 88.81 123 TYR A O 1
ATOM 961 N N . THR A 1 124 ? 10.327 -10.945 -0.937 1.00 89.38 124 THR A N 1
ATOM 962 C CA . THR A 1 124 ? 11.349 -11.177 0.088 1.00 89.38 124 THR A CA 1
ATOM 963 C C . THR A 1 124 ? 12.476 -10.162 -0.049 1.00 89.38 124 THR A C 1
ATOM 965 O O . THR A 1 124 ? 13.119 -10.077 -1.093 1.00 89.38 124 THR A O 1
ATOM 968 N N . VAL A 1 125 ? 12.729 -9.408 1.020 1.00 85.69 125 VAL A N 1
ATOM 969 C CA . VAL A 1 125 ? 13.888 -8.516 1.136 1.00 85.69 125 VAL A CA 1
ATOM 970 C C . VAL A 1 125 ? 14.930 -9.205 2.002 1.00 85.69 125 VAL A C 1
ATOM 972 O O . VAL A 1 125 ? 14.698 -9.411 3.192 1.00 85.69 125 VAL A O 1
ATOM 975 N N . SER A 1 126 ? 16.073 -9.546 1.414 1.00 84.38 126 SER A N 1
ATOM 976 C CA . SER A 1 126 ? 17.205 -10.142 2.129 1.00 84.38 126 SER A CA 1
ATOM 977 C C . SER A 1 126 ? 18.212 -9.061 2.524 1.00 84.38 126 SER A C 1
ATOM 979 O O . SER A 1 126 ? 18.740 -8.358 1.666 1.00 84.38 126 SER A O 1
ATOM 981 N N . GLY A 1 127 ? 18.474 -8.927 3.825 1.00 80.00 127 GLY A N 1
ATOM 982 C CA . GLY A 1 127 ? 19.548 -8.102 4.386 1.00 80.00 127 GLY A CA 1
ATOM 983 C C . GLY A 1 127 ? 20.703 -8.951 4.923 1.00 80.00 127 GLY A C 1
ATOM 984 O O . GLY A 1 127 ? 20.661 -10.178 4.867 1.00 80.00 127 GLY A O 1
ATOM 985 N N . SER A 1 128 ? 21.723 -8.310 5.502 1.00 69.50 128 SER A N 1
ATOM 986 C CA . SER A 1 128 ? 22.961 -8.952 5.990 1.00 69.50 128 SER A CA 1
ATOM 987 C C . SER A 1 128 ? 22.796 -9.864 7.225 1.00 69.50 128 SER A C 1
ATOM 989 O O . SER A 1 128 ? 23.750 -10.066 7.969 1.00 69.50 128 SER A O 1
ATOM 991 N N . GLY A 1 129 ? 21.598 -10.392 7.478 1.00 80.00 129 GLY A N 1
ATOM 992 C CA . GLY A 1 129 ? 21.314 -11.255 8.628 1.00 80.00 129 GLY A CA 1
ATOM 993 C C . GLY A 1 129 ? 19.838 -11.602 8.850 1.00 80.00 129 GLY A C 1
ATOM 994 O O . GLY A 1 129 ? 19.542 -12.385 9.745 1.00 80.00 129 GLY A O 1
ATOM 995 N N . ALA A 1 130 ? 18.909 -11.049 8.061 1.00 82.94 130 ALA A N 1
ATOM 996 C CA . ALA A 1 130 ? 17.485 -11.373 8.144 1.00 82.94 130 ALA A CA 1
ATOM 997 C C . ALA A 1 130 ? 16.797 -11.222 6.780 1.00 82.94 130 ALA A C 1
ATOM 999 O O . ALA A 1 130 ? 17.171 -10.360 5.980 1.00 82.94 130 ALA A O 1
ATOM 1000 N N . SER A 1 131 ? 15.778 -12.048 6.541 1.00 86.94 131 SER A N 1
ATOM 1001 C CA . SER A 1 131 ? 14.863 -11.926 5.408 1.00 86.94 131 SER A CA 1
ATOM 1002 C C . SER A 1 131 ? 13.491 -11.468 5.892 1.00 86.94 131 SER A C 1
ATOM 1004 O O . SER A 1 131 ? 12.892 -12.093 6.767 1.00 86.94 131 SER A O 1
ATOM 1006 N N . THR A 1 132 ? 12.978 -10.392 5.302 1.00 89.25 132 THR A N 1
ATOM 1007 C CA . THR A 1 132 ? 11.619 -9.905 5.558 1.00 89.25 132 THR A CA 1
ATOM 1008 C C . THR A 1 132 ? 10.712 -10.336 4.415 1.00 89.25 132 THR A C 1
ATOM 1010 O O . THR A 1 132 ? 10.981 -10.012 3.258 1.00 89.25 132 THR A O 1
ATOM 1013 N N . HIS A 1 133 ? 9.629 -11.039 4.741 1.00 90.31 133 HIS A N 1
ATOM 1014 C CA . HIS A 1 133 ? 8.617 -11.479 3.783 1.00 90.31 133 HIS A CA 1
ATOM 1015 C C . HIS A 1 133 ? 7.445 -10.499 3.781 1.00 90.31 133 HIS A C 1
ATOM 1017 O O . HIS A 1 133 ? 6.684 -10.420 4.744 1.00 90.31 133 HIS A O 1
ATOM 1023 N N . ASN A 1 134 ? 7.310 -9.742 2.698 1.00 91.75 134 ASN A N 1
ATOM 1024 C CA . ASN A 1 134 ? 6.266 -8.744 2.528 1.00 91.75 134 ASN A CA 1
ATOM 1025 C C . ASN A 1 134 ? 5.134 -9.322 1.665 1.00 91.75 134 ASN A C 1
ATOM 1027 O O . ASN A 1 134 ? 5.374 -9.630 0.495 1.00 91.75 134 ASN A O 1
ATOM 1031 N N . PRO A 1 135 ? 3.911 -9.481 2.200 1.00 93.31 135 PRO A N 1
ATOM 1032 C CA . PRO A 1 135 ? 2.791 -10.021 1.438 1.00 93.31 135 PRO A CA 1
ATOM 1033 C C . PRO A 1 135 ? 2.348 -9.073 0.321 1.00 93.31 135 PRO A C 1
ATOM 1035 O O . PRO A 1 135 ? 2.173 -7.867 0.529 1.00 93.31 135 PRO A O 1
ATOM 1038 N N . LEU A 1 136 ? 2.123 -9.655 -0.852 1.00 94.38 136 LEU A N 1
ATOM 1039 C CA . LEU A 1 136 ? 1.610 -9.019 -2.056 1.00 94.38 136 LEU A CA 1
ATOM 1040 C C . LEU A 1 136 ? 0.335 -9.736 -2.520 1.00 94.38 136 LEU A C 1
ATOM 1042 O O . LEU A 1 136 ? 0.143 -10.924 -2.268 1.00 94.38 136 LEU A O 1
ATOM 1046 N N . ILE A 1 137 ? -0.522 -9.018 -3.237 1.00 94.69 137 ILE A N 1
ATOM 1047 C CA . ILE A 1 137 ? -1.644 -9.595 -3.980 1.00 94.69 137 ILE A CA 1
ATOM 1048 C C . ILE A 1 137 ? -1.416 -9.254 -5.451 1.00 94.69 137 ILE A C 1
ATOM 1050 O O . ILE A 1 137 ? -1.212 -8.087 -5.784 1.00 94.69 137 ILE A O 1
ATOM 1054 N N . ARG A 1 138 ? -1.423 -10.254 -6.331 1.00 94.50 138 ARG A N 1
ATOM 1055 C CA . ARG A 1 138 ? -1.349 -10.051 -7.780 1.00 94.50 138 ARG A CA 1
ATOM 1056 C C . ARG A 1 138 ? -2.734 -10.144 -8.390 1.00 94.50 138 ARG A C 1
ATOM 1058 O O . ARG A 1 138 ? -3.465 -11.098 -8.137 1.00 94.50 138 ARG A O 1
ATOM 1065 N N . LEU A 1 139 ? -3.056 -9.163 -9.219 1.00 94.56 139 LEU A N 1
ATOM 1066 C CA . LEU A 1 139 ? -4.222 -9.176 -10.088 1.00 94.56 139 LEU A CA 1
ATOM 1067 C C . LEU A 1 139 ? -3.714 -9.457 -11.498 1.00 94.56 139 LEU A C 1
ATOM 1069 O O . LEU A 1 139 ? -3.000 -8.633 -12.064 1.00 94.56 139 LEU A O 1
ATOM 1073 N N . HIS A 1 140 ? -4.034 -10.621 -12.051 1.00 94.81 140 HIS A N 1
ATOM 1074 C CA . HIS A 1 140 ? -3.691 -10.950 -13.430 1.00 94.81 140 HIS A CA 1
ATOM 1075 C C . HIS A 1 140 ? -4.653 -10.231 -14.368 1.00 94.81 140 HIS A C 1
ATOM 1077 O O . HIS A 1 140 ? -5.855 -10.490 -14.339 1.00 94.81 140 HIS A O 1
ATOM 1083 N N . VAL A 1 141 ? -4.117 -9.334 -15.188 1.00 93.31 141 VAL A N 1
ATOM 1084 C CA . VAL A 1 141 ? -4.868 -8.463 -16.093 1.00 93.31 141 VAL A CA 1
ATOM 1085 C C . VAL A 1 141 ? -4.181 -8.541 -17.456 1.00 93.31 141 VAL A C 1
ATOM 1087 O O . VAL A 1 141 ? -3.174 -7.863 -17.665 1.00 93.31 141 VAL A O 1
ATOM 1090 N N . PRO A 1 142 ? -4.651 -9.409 -18.369 1.00 92.19 142 PRO A N 1
ATOM 1091 C CA . PRO A 1 142 ? -4.024 -9.579 -19.678 1.00 92.19 142 PRO A CA 1
ATOM 1092 C C . PRO A 1 142 ? -3.958 -8.257 -20.455 1.00 92.19 142 PRO A C 1
ATOM 1094 O O . PRO A 1 142 ? -4.956 -7.544 -20.545 1.00 92.19 142 PRO A O 1
ATOM 1097 N N . GLY A 1 143 ? -2.799 -7.940 -21.030 1.00 86.81 143 GLY A N 1
ATOM 1098 C CA . GLY A 1 143 ? -2.555 -6.688 -21.750 1.00 86.81 143 GLY A CA 1
ATOM 1099 C C . GLY A 1 143 ? -2.222 -5.494 -20.850 1.00 86.81 143 GLY A C 1
ATOM 1100 O O . GLY A 1 143 ? -2.104 -4.374 -21.345 1.00 86.81 143 GLY A O 1
ATOM 1101 N N . TYR A 1 144 ? -2.067 -5.701 -19.539 1.00 84.69 144 TYR A N 1
ATOM 1102 C CA . TYR A 1 144 ? -1.611 -4.657 -18.628 1.00 84.69 144 TYR A CA 1
ATOM 1103 C C . TYR A 1 144 ? -0.092 -4.461 -18.731 1.00 84.69 144 TYR A C 1
ATOM 1105 O O . TYR A 1 144 ? 0.688 -5.279 -18.242 1.00 84.69 144 TYR A O 1
ATOM 1113 N N . GLU A 1 145 ? 0.328 -3.341 -19.318 1.00 82.31 145 GLU A N 1
ATOM 1114 C CA . GLU A 1 145 ? 1.729 -2.909 -19.366 1.00 82.31 145 GLU A CA 1
ATOM 1115 C C . GLU A 1 145 ? 1.887 -1.524 -18.719 1.00 82.31 145 GLU A C 1
ATOM 1117 O O . GLU A 1 145 ? 1.708 -0.493 -19.378 1.00 82.31 145 GLU A O 1
ATOM 1122 N N . PRO A 1 146 ? 2.215 -1.449 -17.417 1.00 68.88 146 PRO A N 1
ATOM 1123 C CA . PRO A 1 146 ? 2.460 -0.168 -16.775 1.00 68.88 146 PRO A CA 1
ATOM 1124 C C . PRO A 1 146 ? 3.793 0.398 -17.275 1.00 68.88 146 PRO A C 1
ATOM 1126 O O . PRO A 1 146 ? 4.863 -0.113 -16.945 1.00 68.88 146 PRO A O 1
ATOM 1129 N N . THR A 1 147 ? 3.730 1.468 -18.069 1.00 69.94 147 THR A N 1
ATOM 1130 C CA . THR A 1 147 ? 4.915 2.194 -18.543 1.00 69.94 147 THR A CA 1
ATOM 1131 C C . THR A 1 147 ? 4.858 3.649 -18.064 1.00 69.94 147 THR A C 1
ATOM 1133 O O . THR A 1 147 ? 4.049 4.416 -18.590 1.00 69.94 147 THR A O 1
ATOM 1136 N N . PRO A 1 148 ? 5.702 4.069 -17.099 1.00 70.88 148 PRO A N 1
ATOM 1137 C CA . PRO A 1 148 ? 6.634 3.257 -16.306 1.00 70.88 148 PRO A CA 1
ATOM 1138 C C . PRO A 1 148 ? 5.920 2.368 -15.259 1.00 70.88 148 PRO A C 1
ATOM 1140 O O . PRO A 1 148 ? 4.779 2.657 -14.887 1.00 70.88 148 PRO A O 1
ATOM 1143 N N . PRO A 1 149 ? 6.582 1.310 -14.747 1.00 69.69 149 PRO A N 1
ATOM 1144 C CA . PRO A 1 149 ? 6.042 0.495 -13.660 1.00 69.69 149 PRO A CA 1
ATOM 1145 C C . PRO A 1 149 ? 5.822 1.355 -12.411 1.00 69.69 149 PRO A C 1
ATOM 1147 O O . PRO A 1 149 ? 6.692 2.144 -12.034 1.00 69.69 149 PRO A O 1
ATOM 1150 N N . ARG A 1 150 ? 4.666 1.207 -11.747 1.00 75.25 150 ARG A N 1
ATOM 1151 C CA . ARG A 1 150 ? 4.328 2.014 -10.557 1.00 75.25 150 ARG A CA 1
ATOM 1152 C C . ARG A 1 150 ? 5.185 1.632 -9.372 1.00 75.25 150 ARG A C 1
ATOM 1154 O O . ARG A 1 150 ? 5.536 2.466 -8.542 1.00 75.25 150 ARG A O 1
ATOM 1161 N N . MET A 1 151 ? 5.475 0.345 -9.279 1.00 73.94 151 MET A N 1
ATOM 1162 C CA . MET A 1 151 ? 6.349 -0.221 -8.275 1.00 73.94 151 MET A CA 1
ATOM 1163 C C . MET A 1 151 ? 7.322 -1.176 -8.944 1.00 73.94 151 MET A C 1
ATOM 1165 O O . MET A 1 151 ? 6.988 -1.831 -9.927 1.00 73.94 151 MET A O 1
ATOM 1169 N N . GLY A 1 152 ? 8.498 -1.355 -8.343 1.00 76.31 152 GLY A N 1
ATOM 1170 C CA . GLY A 1 152 ? 9.493 -2.318 -8.827 1.00 76.31 152 GLY A CA 1
ATOM 1171 C C . GLY A 1 152 ? 9.046 -3.790 -8.800 1.00 76.31 152 GLY A C 1
ATOM 1172 O O . GLY A 1 152 ? 9.850 -4.666 -9.099 1.00 76.31 152 GLY A O 1
ATOM 1173 N N . HIS A 1 153 ? 7.803 -4.085 -8.402 1.00 80.44 153 HIS A N 1
ATOM 1174 C CA . HIS A 1 153 ? 7.229 -5.435 -8.353 1.00 80.44 153 HIS A CA 1
ATOM 1175 C C . HIS A 1 153 ? 6.129 -5.674 -9.393 1.00 80.44 153 HIS A C 1
ATOM 1177 O O . HIS A 1 153 ? 5.683 -6.820 -9.518 1.00 80.44 153 HIS A O 1
ATOM 1183 N N . ASP A 1 154 ? 5.700 -4.633 -10.117 1.00 81.94 154 ASP A N 1
ATOM 1184 C CA . ASP A 1 154 ? 4.777 -4.788 -11.238 1.00 81.94 154 ASP A CA 1
ATOM 1185 C C . ASP A 1 154 ? 5.440 -5.623 -12.337 1.00 81.94 154 ASP A C 1
ATOM 1187 O O . ASP A 1 154 ? 6.629 -5.473 -12.626 1.00 81.94 154 ASP A O 1
ATOM 1191 N N . LYS A 1 155 ? 4.670 -6.534 -12.931 1.00 84.38 155 LYS A N 1
ATOM 1192 C CA . LYS A 1 155 ? 5.110 -7.375 -14.049 1.00 84.38 155 LYS A CA 1
ATOM 1193 C C . LYS A 1 155 ? 4.137 -7.185 -15.213 1.00 84.38 155 LYS A C 1
ATOM 1195 O O . LYS A 1 155 ? 2.974 -6.875 -14.951 1.00 84.38 155 LYS A O 1
ATOM 1200 N N . PRO A 1 156 ? 4.561 -7.424 -16.465 1.00 87.31 156 PRO A N 1
ATOM 1201 C CA . PRO A 1 156 ? 3.632 -7.492 -17.589 1.00 87.31 156 PRO A CA 1
ATOM 1202 C C . PRO A 1 156 ? 2.458 -8.429 -17.275 1.00 87.31 156 PRO A C 1
ATOM 1204 O O . PRO A 1 156 ? 2.640 -9.438 -16.587 1.00 87.31 156 PRO A O 1
ATOM 1207 N N . ASP A 1 157 ? 1.260 -8.060 -17.723 1.00 91.44 157 ASP A N 1
ATOM 1208 C CA . ASP A 1 157 ? 0.001 -8.786 -17.510 1.00 91.44 157 ASP A CA 1
ATOM 1209 C C . ASP A 1 157 ? -0.436 -8.940 -16.042 1.00 91.44 157 ASP A C 1
ATOM 1211 O O . ASP A 1 157 ? -1.322 -9.742 -15.721 1.00 91.44 157 ASP A O 1
ATOM 1215 N N . SER A 1 158 ? 0.173 -8.197 -15.112 1.00 90.69 158 SER A N 1
ATOM 1216 C CA . SER A 1 158 ? -0.244 -8.236 -13.712 1.00 90.69 158 SER A CA 1
ATOM 1217 C C . SER A 1 158 ? -0.063 -6.912 -12.983 1.00 90.69 158 SER A C 1
ATOM 1219 O O . SER A 1 158 ? 0.991 -6.279 -13.013 1.00 90.69 158 SER A O 1
ATOM 1221 N N . LEU A 1 159 ? -1.097 -6.529 -12.247 1.00 90.75 159 LEU A N 1
ATOM 1222 C CA . LEU A 1 159 ? -1.052 -5.412 -11.323 1.00 90.75 159 LEU A CA 1
ATOM 1223 C C . LEU A 1 159 ? -0.722 -5.928 -9.919 1.00 90.75 159 LEU A C 1
ATOM 1225 O O . LEU A 1 159 ? -1.381 -6.841 -9.414 1.00 90.75 159 LEU A O 1
ATOM 1229 N N . THR A 1 160 ? 0.276 -5.330 -9.265 1.00 91.75 160 THR A N 1
ATOM 1230 C CA . THR A 1 160 ? 0.650 -5.706 -7.897 1.00 91.75 160 THR A CA 1
ATOM 1231 C C . THR A 1 160 ? 0.009 -4.776 -6.874 1.00 91.75 160 THR A C 1
ATOM 1233 O O . THR A 1 160 ? 0.183 -3.559 -6.907 1.00 91.75 160 THR A O 1
ATOM 1236 N N . VAL A 1 161 ? -0.685 -5.361 -5.899 1.00 90.88 161 VAL A N 1
ATOM 1237 C CA . VAL A 1 161 ? -1.210 -4.672 -4.719 1.00 90.88 161 VAL A CA 1
ATOM 1238 C C . VAL A 1 161 ? -0.307 -4.997 -3.521 1.00 90.88 161 VAL A C 1
ATOM 1240 O O . VAL A 1 161 ? -0.235 -6.152 -3.087 1.00 90.88 161 VAL A O 1
ATOM 1243 N N . PRO A 1 162 ? 0.400 -4.005 -2.955 1.00 90.44 162 PRO A N 1
ATOM 1244 C CA . PRO A 1 162 ? 1.331 -4.215 -1.854 1.00 90.44 162 PRO A CA 1
ATOM 1245 C C . PRO A 1 162 ? 0.564 -4.312 -0.529 1.00 90.44 162 PRO A C 1
ATOM 1247 O O . PRO A 1 162 ? 0.439 -3.338 0.208 1.00 90.44 162 PRO A O 1
ATOM 1250 N N . ALA A 1 163 ? 0.028 -5.490 -0.206 1.00 90.75 163 ALA A N 1
ATOM 1251 C CA . ALA A 1 163 ? -0.817 -5.669 0.979 1.00 90.75 163 ALA A CA 1
ATOM 1252 C C . ALA A 1 163 ? -0.124 -5.233 2.286 1.00 90.75 163 ALA A C 1
ATOM 1254 O O . ALA A 1 163 ? -0.774 -4.696 3.177 1.00 90.75 163 ALA A O 1
ATOM 1255 N N . TYR A 1 164 ? 1.202 -5.384 2.375 1.00 87.50 164 TYR A N 1
ATOM 1256 C CA . TYR A 1 164 ? 2.004 -4.996 3.541 1.00 87.50 164 TYR A CA 1
ATOM 1257 C C . TYR A 1 164 ? 2.046 -3.488 3.856 1.00 87.50 164 TYR A C 1
ATOM 1259 O O . TYR A 1 164 ? 2.446 -3.122 4.960 1.00 87.50 164 TYR A O 1
ATOM 1267 N N . VAL A 1 165 ? 1.678 -2.601 2.920 1.00 85.94 165 VAL A N 1
ATOM 1268 C CA . VAL A 1 165 ? 1.610 -1.147 3.191 1.00 85.94 165 VAL A CA 1
ATOM 1269 C C . VAL A 1 165 ? 0.199 -0.655 3.495 1.00 85.94 165 VAL A C 1
ATOM 1271 O O . VAL A 1 165 ? 0.030 0.520 3.824 1.00 85.94 165 VAL A O 1
ATOM 1274 N N . LEU A 1 166 ? -0.803 -1.525 3.367 1.00 84.94 166 LEU A N 1
ATOM 1275 C CA . LEU A 1 166 ? -2.200 -1.201 3.618 1.00 84.94 166 LEU A CA 1
ATOM 1276 C C . LEU A 1 166 ? -2.555 -1.461 5.087 1.00 84.94 166 LEU A C 1
ATOM 1278 O O . LEU A 1 166 ? -1.933 -2.268 5.769 1.00 84.94 166 LEU A O 1
ATOM 1282 N N . VAL A 1 167 ? -3.573 -0.754 5.581 1.00 85.06 167 VAL A N 1
ATOM 1283 C CA . VAL A 1 167 ? -4.029 -0.849 6.983 1.00 85.06 167 VAL A CA 1
ATOM 1284 C C . VAL A 1 167 ? -4.717 -2.196 7.266 1.00 85.06 167 VAL A C 1
ATOM 1286 O O . VAL A 1 167 ? -4.747 -2.661 8.402 1.00 85.06 167 VAL A O 1
ATOM 1289 N N . SER A 1 168 ? -5.283 -2.828 6.237 1.00 86.19 168 SER A N 1
ATOM 1290 C CA . SER A 1 168 ? -6.002 -4.102 6.331 1.00 86.19 168 SER A CA 1
ATOM 1291 C C . SER A 1 168 ? -5.067 -5.304 6.489 1.00 86.19 168 SER A C 1
ATOM 1293 O O . SER A 1 168 ? -4.027 -5.366 5.836 1.00 86.19 168 SER A O 1
ATOM 1295 N N . GLU A 1 169 ? -5.487 -6.318 7.256 1.00 90.62 169 GLU A N 1
ATOM 1296 C CA . GLU A 1 169 ? -4.774 -7.605 7.317 1.00 90.62 169 GLU A CA 1
ATOM 1297 C C . GLU A 1 169 ? -4.686 -8.229 5.899 1.00 90.62 169 GLU A C 1
ATOM 1299 O O . GLU A 1 169 ? -5.721 -8.339 5.235 1.00 90.62 169 GLU A O 1
ATOM 1304 N N . PRO A 1 170 ? -3.502 -8.679 5.428 1.00 91.31 170 PRO A N 1
ATOM 1305 C CA . PRO A 1 170 ? -3.308 -9.156 4.053 1.00 91.31 170 PRO A CA 1
ATOM 1306 C C . PRO A 1 170 ? -4.267 -10.270 3.620 1.00 91.31 170 PRO A C 1
ATOM 1308 O O . PRO A 1 170 ? -4.800 -10.228 2.516 1.00 91.31 170 PRO A O 1
ATOM 1311 N N . HIS A 1 171 ? -4.537 -11.237 4.502 1.00 90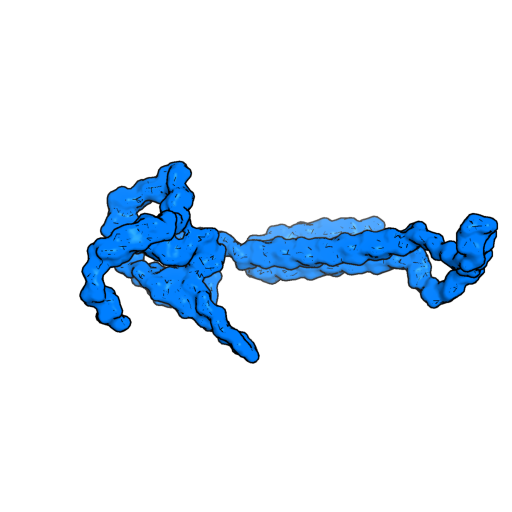.75 171 HIS A N 1
ATOM 1312 C CA . HIS A 1 171 ? -5.466 -12.335 4.221 1.00 90.75 171 HIS A CA 1
ATOM 1313 C C . HIS A 1 171 ? -6.919 -11.861 4.123 1.00 90.75 171 HIS A C 1
ATOM 1315 O O . HIS A 1 171 ? -7.674 -12.367 3.295 1.00 90.75 171 HIS A O 1
ATOM 1321 N N . THR A 1 172 ? -7.310 -10.878 4.939 1.00 91.50 172 THR A N 1
ATOM 1322 C CA . THR A 1 172 ? -8.646 -10.271 4.876 1.00 91.50 172 THR A CA 1
ATOM 1323 C C . THR A 1 172 ? -8.825 -9.526 3.563 1.00 91.50 172 THR A C 1
ATOM 1325 O O . THR A 1 172 ? -9.843 -9.697 2.897 1.00 91.50 172 THR A O 1
ATOM 1328 N N . LEU A 1 173 ? -7.817 -8.749 3.157 1.00 93.44 173 LEU A N 1
ATOM 1329 C CA . LEU A 1 173 ? -7.840 -8.040 1.885 1.00 93.44 173 LEU A CA 1
ATOM 1330 C C . LEU A 1 173 ? -7.897 -9.010 0.700 1.00 93.44 173 LEU A C 1
ATOM 1332 O O . LEU A 1 173 ? -8.741 -8.838 -0.173 1.00 93.44 173 LEU A O 1
ATOM 1336 N N . LEU A 1 174 ? -7.052 -10.045 0.693 1.00 94.12 17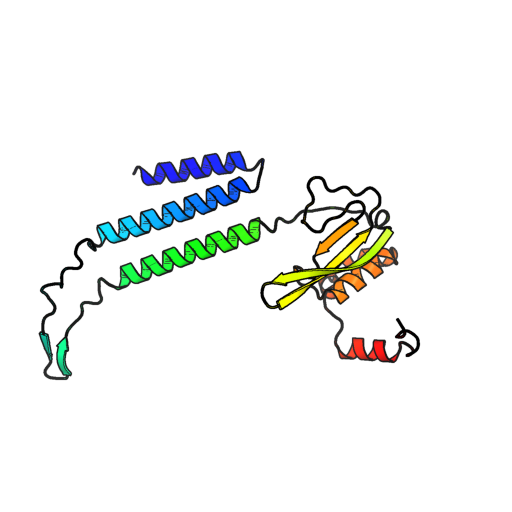4 LEU A N 1
ATOM 1337 C CA . LEU A 1 174 ? -7.058 -11.076 -0.345 1.00 94.12 174 LEU A CA 1
ATOM 1338 C C . LEU A 1 174 ? -8.429 -11.751 -0.449 1.00 94.12 174 LEU A C 1
ATOM 1340 O O . LEU A 1 174 ? -8.987 -11.820 -1.538 1.00 94.12 174 LEU A O 1
ATOM 1344 N N . GLY A 1 175 ? -8.987 -12.200 0.679 1.00 91.56 175 GLY A N 1
ATOM 1345 C CA . GLY A 1 175 ? -10.293 -12.857 0.707 1.00 91.56 175 GLY A CA 1
ATOM 1346 C C . GLY A 1 175 ? -11.429 -11.944 0.247 1.00 91.56 175 GLY A C 1
ATOM 1347 O O . GLY A 1 175 ? -12.337 -12.399 -0.446 1.00 91.56 175 GLY A O 1
ATOM 1348 N N . LEU A 1 176 ? -11.375 -10.652 0.584 1.00 92.88 176 LEU A N 1
ATOM 1349 C CA . LEU A 1 176 ? -12.345 -9.673 0.102 1.00 92.88 176 LEU A CA 1
ATOM 1350 C C . LEU A 1 176 ? -12.225 -9.467 -1.413 1.00 92.88 176 LEU A C 1
ATOM 1352 O O . LEU A 1 176 ? -13.228 -9.565 -2.111 1.00 92.88 176 LEU A O 1
ATOM 1356 N N . VAL A 1 177 ? -11.021 -9.210 -1.932 1.00 94.00 177 VAL A N 1
ATOM 1357 C CA . VAL A 1 177 ? -10.796 -8.970 -3.369 1.00 94.00 177 VAL A CA 1
ATOM 1358 C C . VAL A 1 177 ? -11.178 -10.198 -4.197 1.00 94.00 177 VAL A C 1
ATOM 1360 O O . VAL A 1 177 ? -11.882 -10.066 -5.195 1.00 94.00 177 VAL A O 1
ATOM 1363 N N . ASP A 1 178 ? -10.791 -11.392 -3.753 1.00 94.38 178 ASP A N 1
ATOM 1364 C CA . ASP A 1 178 ? -11.150 -12.658 -4.393 1.00 94.38 178 ASP A CA 1
ATOM 1365 C C . ASP A 1 178 ? -12.670 -12.909 -4.376 1.00 94.38 178 ASP A C 1
ATOM 1367 O O . ASP A 1 178 ? -13.249 -13.294 -5.394 1.00 94.38 178 ASP A O 1
ATOM 1371 N N . ARG A 1 179 ? -13.360 -12.598 -3.269 1.00 92.69 179 ARG A N 1
ATOM 1372 C CA . ARG A 1 179 ? -14.830 -12.665 -3.199 1.00 92.69 179 ARG A CA 1
ATOM 1373 C C . ARG A 1 179 ? -15.495 -11.708 -4.190 1.00 92.69 179 ARG A C 1
ATOM 1375 O O . ARG A 1 179 ? -16.404 -12.121 -4.901 1.00 92.69 179 ARG A O 1
ATOM 1382 N N . LEU A 1 180 ? -15.059 -10.450 -4.249 1.00 93.94 180 LEU A N 1
ATOM 1383 C CA . LEU A 1 180 ? -15.627 -9.436 -5.153 1.00 93.94 180 LEU A CA 1
ATOM 1384 C C . LEU A 1 180 ? -15.339 -9.744 -6.631 1.00 93.94 180 LEU A C 1
ATOM 1386 O O . LEU A 1 180 ? -16.132 -9.388 -7.512 1.00 93.94 180 LEU A O 1
ATOM 1390 N N . HIS A 1 181 ? -14.220 -10.422 -6.898 1.00 93.88 181 HIS A N 1
ATOM 1391 C CA . HIS A 1 181 ? -13.885 -10.953 -8.214 1.00 93.88 181 HIS A CA 1
ATOM 1392 C C . HIS A 1 181 ? -14.870 -12.055 -8.629 1.00 93.88 181 HIS A C 1
ATOM 1394 O O . HIS A 1 181 ? -15.552 -11.919 -9.646 1.00 93.88 181 HIS A O 1
ATOM 1400 N N . ARG A 1 182 ? -15.022 -13.096 -7.796 1.00 93.75 182 ARG A N 1
ATOM 1401 C CA . ARG A 1 182 ? -15.873 -14.269 -8.078 1.00 93.75 182 ARG A CA 1
ATOM 1402 C C . ARG A 1 182 ? -17.375 -13.986 -8.031 1.00 93.75 182 ARG A C 1
ATOM 1404 O O . ARG A 1 182 ? -18.128 -14.640 -8.747 1.00 93.75 182 ARG A O 1
ATOM 1411 N N . CYS A 1 183 ? -17.811 -13.050 -7.192 1.00 95.00 183 CYS A N 1
ATOM 1412 C CA . CYS A 1 183 ? -19.220 -12.744 -6.952 1.00 95.00 183 CYS A CA 1
ATOM 1413 C C . CYS A 1 183 ? -19.526 -11.291 -7.353 1.00 95.00 183 CYS A C 1
ATOM 1415 O O . CYS A 1 183 ? -19.431 -10.393 -6.512 1.00 95.00 183 CYS A O 1
ATOM 1417 N N . PRO A 1 184 ? -19.939 -11.030 -8.610 1.00 93.75 184 PRO A N 1
ATOM 1418 C CA . PRO A 1 184 ? -20.281 -9.683 -9.065 1.00 93.75 184 PRO A CA 1
ATOM 1419 C C . PRO A 1 184 ? -21.367 -9.003 -8.231 1.00 93.75 184 PRO A C 1
ATOM 1421 O O . PRO A 1 184 ? -21.294 -7.798 -8.001 1.00 93.75 184 PRO A O 1
ATOM 1424 N N . GLU A 1 185 ? -22.322 -9.788 -7.727 1.00 93.31 185 GLU A N 1
ATOM 1425 C CA . GLU A 1 185 ? -23.400 -9.314 -6.857 1.00 93.31 185 GLU A CA 1
ATOM 1426 C C . GLU A 1 185 ? -22.867 -8.677 -5.571 1.00 93.31 185 GLU A C 1
ATOM 1428 O O . GLU A 1 185 ? -23.453 -7.725 -5.079 1.00 93.31 185 GLU A O 1
ATOM 1433 N N . ASP A 1 186 ? -21.723 -9.124 -5.047 1.00 91.88 186 ASP A N 1
ATOM 1434 C CA . ASP A 1 186 ? -21.135 -8.593 -3.812 1.00 91.88 186 ASP A CA 1
ATOM 1435 C C . ASP A 1 186 ? -20.389 -7.262 -4.024 1.00 91.88 186 ASP A C 1
ATOM 1437 O O . ASP A 1 186 ? -20.011 -6.601 -3.056 1.00 91.88 186 ASP A O 1
ATOM 1441 N N . ARG A 1 187 ? -20.194 -6.811 -5.271 1.00 92.94 187 ARG A N 1
ATOM 1442 C CA . ARG A 1 187 ? -19.435 -5.582 -5.580 1.00 92.94 187 ARG A CA 1
ATOM 1443 C C . ARG A 1 187 ? -20.073 -4.315 -5.016 1.00 92.94 187 ARG A C 1
ATOM 1445 O O . ARG A 1 187 ? -19.363 -3.355 -4.732 1.00 92.94 187 ARG A O 1
ATOM 1452 N N . HIS A 1 188 ? -21.384 -4.305 -4.779 1.00 91.94 188 HIS A N 1
ATOM 1453 C CA . HIS A 1 188 ? -22.042 -3.171 -4.127 1.00 91.94 188 HIS A CA 1
ATOM 1454 C C . HIS A 1 188 ? -21.583 -2.984 -2.669 1.00 91.94 188 HIS A C 1
ATOM 1456 O O . HIS A 1 188 ? -21.623 -1.862 -2.163 1.00 91.94 188 HIS A O 1
ATOM 1462 N N . LEU A 1 189 ? -21.094 -4.037 -1.997 1.00 88.81 189 LEU A N 1
ATOM 1463 C CA . LEU A 1 189 ? -20.707 -3.989 -0.583 1.00 88.81 189 LEU A CA 1
ATOM 1464 C C . LEU A 1 189 ? -19.614 -2.946 -0.319 1.00 88.81 189 LEU A C 1
ATOM 1466 O O . LEU A 1 189 ? -19.670 -2.247 0.694 1.00 88.81 189 LEU A O 1
ATOM 1470 N N . VAL A 1 190 ? -18.672 -2.774 -1.253 1.00 89.88 190 VAL A N 1
ATOM 1471 C CA . VAL A 1 190 ? -17.587 -1.783 -1.130 1.00 89.88 190 VAL A CA 1
ATOM 1472 C C . VAL A 1 190 ? -18.025 -0.345 -1.411 1.00 89.88 190 VAL A C 1
ATOM 1474 O O . VAL A 1 190 ? -17.274 0.582 -1.133 1.00 89.88 190 VAL A O 1
ATOM 1477 N N . THR A 1 191 ? -19.241 -0.141 -1.925 1.00 88.81 191 THR A N 1
ATOM 1478 C CA . THR A 1 191 ? -19.820 1.200 -2.131 1.00 88.81 191 THR A CA 1
ATOM 1479 C C . THR A 1 191 ? -20.646 1.675 -0.937 1.00 88.81 191 THR A C 1
ATOM 1481 O O . THR A 1 191 ? -21.042 2.838 -0.870 1.00 88.81 191 THR A O 1
ATOM 1484 N N . THR A 1 192 ? -20.913 0.785 0.023 1.00 90.19 192 THR A N 1
ATOM 1485 C CA . THR A 1 192 ? -21.702 1.118 1.209 1.00 90.19 192 THR A CA 1
ATOM 1486 C C . THR A 1 192 ? -20.868 1.895 2.237 1.00 90.19 192 THR A C 1
ATOM 1488 O O . THR A 1 192 ? -19.665 1.659 2.360 1.00 90.19 192 THR A O 1
ATOM 1491 N N . PRO A 1 193 ? -21.483 2.760 3.065 1.00 88.25 193 PRO A N 1
ATOM 1492 C CA . PRO A 1 193 ? -20.780 3.446 4.156 1.00 88.25 193 PRO A CA 1
ATOM 1493 C C . PRO A 1 193 ? -20.116 2.497 5.172 1.00 88.25 193 PRO A C 1
ATOM 1495 O O . PRO A 1 193 ? -19.168 2.883 5.850 1.00 88.25 193 PRO A O 1
ATOM 1498 N N . GLY A 1 194 ? -20.602 1.253 5.274 1.00 87.25 194 GLY A N 1
ATOM 1499 C CA . GLY A 1 194 ? -20.044 0.203 6.130 1.00 87.25 194 GLY A CA 1
ATOM 1500 C C . GLY A 1 194 ? -18.864 -0.560 5.518 1.00 87.25 194 GLY A C 1
ATOM 1501 O O . GLY A 1 194 ? -18.312 -1.434 6.181 1.00 87.25 194 GLY A O 1
ATOM 1502 N N . ALA A 1 195 ? -18.443 -0.239 4.290 1.00 89.12 195 ALA A N 1
ATOM 1503 C CA . ALA A 1 195 ? -17.346 -0.915 3.597 1.00 89.12 195 ALA A CA 1
ATOM 1504 C C . ALA A 1 195 ? -16.038 -1.042 4.409 1.00 89.12 195 ALA A C 1
ATOM 1506 O O . ALA A 1 195 ? -15.404 -2.095 4.313 1.00 89.12 195 ALA A O 1
ATOM 1507 N N . PRO A 1 196 ? -15.626 -0.067 5.252 1.0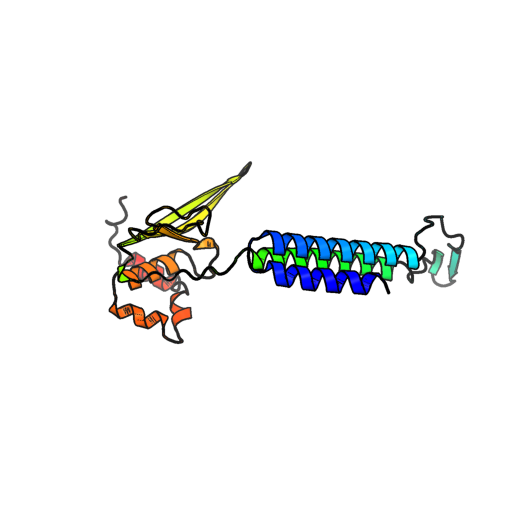0 89.12 196 PRO A N 1
ATOM 1508 C CA . PRO A 1 196 ? -14.425 -0.224 6.074 1.00 89.12 196 PRO A CA 1
ATOM 1509 C C . PRO A 1 196 ? -14.468 -1.429 7.025 1.00 89.12 196 PRO A C 1
ATOM 1511 O O . PRO A 1 196 ? -13.421 -1.982 7.358 1.00 89.12 196 PRO A O 1
ATOM 1514 N N . GLU A 1 197 ? -15.657 -1.873 7.444 1.00 88.00 197 GLU A N 1
ATOM 1515 C CA . GLU A 1 197 ? -15.817 -3.061 8.293 1.00 88.00 197 GLU A CA 1
ATOM 1516 C C . GLU A 1 197 ? -15.451 -4.356 7.554 1.00 88.00 197 GLU A C 1
ATOM 1518 O O . GLU A 1 197 ? -15.001 -5.310 8.182 1.00 88.00 197 GLU A O 1
ATOM 1523 N N . LEU A 1 198 ? -15.552 -4.384 6.219 1.00 87.56 198 LEU A N 1
ATOM 1524 C CA . LEU A 1 198 ? -15.156 -5.536 5.394 1.00 87.56 198 LEU A CA 1
ATOM 1525 C C . LEU A 1 198 ? -13.640 -5.770 5.407 1.00 87.56 198 LEU A C 1
ATOM 1527 O O . LEU A 1 198 ? -13.181 -6.882 5.160 1.00 87.56 198 LEU A O 1
ATOM 1531 N N . LEU A 1 199 ? -12.865 -4.720 5.688 1.00 89.31 199 LEU A N 1
ATOM 1532 C CA . LEU A 1 199 ? -11.408 -4.780 5.809 1.00 89.31 199 LEU A CA 1
ATOM 1533 C C . LEU A 1 199 ? -10.953 -5.189 7.211 1.00 89.31 199 LEU A C 1
ATOM 1535 O O . LEU A 1 199 ? -9.760 -5.433 7.424 1.00 89.31 199 LEU A O 1
ATOM 1539 N N . ARG A 1 200 ? -11.878 -5.267 8.177 1.00 87.31 200 ARG A N 1
ATOM 1540 C CA . ARG A 1 200 ? -11.556 -5.759 9.510 1.00 87.31 200 ARG A CA 1
ATOM 1541 C C . ARG A 1 200 ? -11.501 -7.280 9.490 1.00 87.31 200 ARG A C 1
ATOM 1543 O O . ARG A 1 200 ? -12.411 -7.931 8.976 1.00 87.31 200 ARG A O 1
ATOM 1550 N N . PRO A 1 201 ? -10.450 -7.874 10.068 1.00 82.00 201 PRO A N 1
ATOM 1551 C CA . PRO A 1 201 ? -10.394 -9.314 10.170 1.00 82.00 201 PRO A CA 1
ATOM 1552 C C . PRO A 1 201 ? -11.532 -9.822 11.046 1.00 82.00 201 PRO A C 1
ATOM 1554 O O . PRO A 1 201 ? -11.851 -9.241 12.087 1.00 82.00 201 PRO A O 1
ATOM 1557 N N . LEU A 1 202 ? -12.113 -10.952 10.645 1.00 73.69 202 LEU A N 1
ATOM 1558 C CA . LEU A 1 202 ? -13.106 -11.628 11.466 1.00 73.69 202 LEU A CA 1
ATOM 1559 C C . LEU A 1 202 ? -12.520 -11.930 12.860 1.00 73.69 202 LEU A C 1
ATOM 1561 O O . LEU A 1 202 ? -11.350 -12.339 12.971 1.00 73.69 202 LEU A O 1
ATOM 1565 N N . PRO A 1 203 ? -13.322 -11.796 13.935 1.00 79.88 203 PRO A N 1
ATOM 1566 C CA . PRO A 1 203 ? -12.897 -12.175 15.274 1.00 79.88 203 PRO A CA 1
ATOM 1567 C C . PRO A 1 203 ? -12.318 -13.593 15.281 1.00 79.88 203 PRO A C 1
ATOM 1569 O O . PRO A 1 203 ? -12.825 -14.492 14.609 1.00 79.88 203 PRO A O 1
ATOM 1572 N N . VAL A 1 204 ? -11.265 -13.826 16.070 1.00 78.50 204 VAL A N 1
ATOM 1573 C CA . VAL A 1 204 ? -10.553 -15.121 16.105 1.00 78.50 204 VAL A CA 1
ATOM 1574 C C . VAL A 1 204 ? -11.507 -16.295 16.358 1.00 78.50 204 VAL A C 1
ATOM 1576 O O . VAL A 1 204 ? -11.371 -17.353 15.750 1.00 78.50 204 VAL A O 1
ATOM 1579 N N . ARG A 1 205 ? -12.528 -16.099 17.203 1.00 77.81 205 ARG A N 1
ATOM 1580 C CA . ARG A 1 205 ? -13.559 -17.114 17.481 1.00 77.81 205 ARG A CA 1
ATOM 1581 C C . ARG A 1 205 ? -14.345 -17.518 16.231 1.00 77.81 205 ARG A C 1
ATOM 1583 O O . ARG A 1 205 ? -14.647 -18.697 16.067 1.00 77.81 205 ARG A O 1
ATOM 1590 N N . GLU A 1 206 ? -14.649 -16.561 15.362 1.00 76.88 206 GLU A N 1
ATOM 1591 C CA . GLU A 1 206 ? -15.342 -16.782 14.091 1.00 76.88 206 GLU A CA 1
ATOM 1592 C C . GLU A 1 206 ? -14.449 -17.578 13.131 1.00 76.88 206 GLU A C 1
ATOM 1594 O O . GLU A 1 206 ? -14.868 -18.608 12.606 1.00 76.88 206 GLU A O 1
ATOM 1599 N N . ARG A 1 207 ? -13.179 -17.165 12.988 1.00 76.56 207 ARG A N 1
ATOM 1600 C CA . ARG A 1 207 ? -12.180 -17.863 12.161 1.00 76.56 207 ARG A CA 1
ATOM 1601 C C . ARG A 1 207 ? -11.993 -19.311 12.610 1.00 76.56 207 ARG A C 1
ATOM 1603 O O . ARG A 1 207 ? -12.025 -20.219 11.788 1.00 76.56 207 ARG A O 1
ATOM 1610 N N . LEU A 1 208 ? -11.891 -19.543 13.920 1.00 78.38 208 LEU A N 1
ATOM 1611 C CA . LEU A 1 208 ? -11.801 -20.888 14.492 1.00 78.38 208 LEU A CA 1
ATOM 1612 C C . LEU A 1 208 ? -13.075 -21.708 14.259 1.00 78.38 208 LEU A C 1
ATOM 1614 O O . LEU A 1 208 ? -12.988 -22.906 14.000 1.00 78.38 208 LEU A O 1
ATOM 1618 N N . ARG A 1 209 ? -14.260 -21.092 14.342 1.00 81.56 209 ARG A N 1
ATOM 1619 C CA . ARG A 1 209 ? -15.531 -21.766 14.044 1.00 81.56 209 ARG A CA 1
ATOM 1620 C C . ARG A 1 209 ? -15.592 -22.206 12.580 1.00 81.56 209 ARG A C 1
ATOM 1622 O O . ARG A 1 209 ? -16.038 -23.319 12.323 1.00 81.56 209 ARG A O 1
ATOM 1629 N N . ILE A 1 210 ? -15.141 -21.364 11.650 1.00 78.00 210 ILE A N 1
ATOM 1630 C CA . ILE A 1 210 ? -15.072 -21.686 10.217 1.00 78.00 210 ILE A CA 1
ATOM 1631 C C . ILE A 1 210 ? -14.030 -22.781 9.967 1.00 78.00 210 ILE A C 1
ATOM 1633 O O . ILE A 1 210 ? -14.358 -23.787 9.350 1.00 78.00 210 ILE A O 1
ATOM 1637 N N . ALA A 1 211 ? -12.821 -22.654 10.522 1.00 75.25 211 ALA A N 1
ATOM 1638 C CA . ALA A 1 211 ? -11.753 -23.643 10.363 1.00 75.25 211 ALA A CA 1
ATOM 1639 C C . ALA A 1 211 ? -12.159 -25.044 10.852 1.00 75.25 211 ALA A C 1
ATOM 1641 O O . ALA A 1 211 ? -11.796 -26.040 10.239 1.00 75.25 211 ALA A O 1
ATOM 1642 N N . ARG A 1 212 ? -12.973 -25.135 11.914 1.00 78.50 212 ARG A N 1
ATOM 1643 C CA . ARG A 1 212 ? -13.531 -26.415 12.391 1.00 78.50 212 ARG A CA 1
ATOM 1644 C C . ARG A 1 212 ? -14.557 -27.040 11.444 1.00 78.50 212 ARG A C 1
ATOM 1646 O O . ARG A 1 212 ? -14.811 -28.233 11.558 1.00 78.50 212 ARG A O 1
ATOM 1653 N N . LYS A 1 213 ? -15.181 -26.249 10.568 1.00 79.56 213 LYS A N 1
ATOM 1654 C CA . LYS A 1 213 ? -16.156 -26.725 9.576 1.00 79.56 213 LYS A CA 1
ATOM 1655 C C . LYS A 1 213 ? -15.499 -27.167 8.267 1.00 79.56 213 LYS A C 1
ATOM 1657 O O . LYS A 1 213 ? -16.155 -27.854 7.494 1.00 79.56 213 LYS A O 1
ATOM 1662 N N . ILE A 1 214 ? -14.245 -26.786 8.018 1.00 70.81 214 ILE A N 1
ATOM 1663 C CA . ILE A 1 214 ? -13.490 -27.223 6.840 1.00 70.81 214 ILE A CA 1
ATOM 1664 C C . ILE A 1 214 ? -12.998 -28.658 7.104 1.00 70.81 214 ILE A C 1
ATOM 1666 O O . ILE A 1 214 ? -12.248 -28.868 8.063 1.00 70.81 214 ILE A O 1
ATOM 1670 N N . PRO A 1 215 ? -13.415 -29.664 6.311 1.00 57.88 215 PRO A N 1
ATOM 1671 C CA . PRO A 1 215 ? -12.954 -31.038 6.482 1.00 57.88 215 PRO A CA 1
ATOM 1672 C C . PRO A 1 215 ? -11.427 -31.123 6.360 1.00 57.88 215 PRO A C 1
ATOM 1674 O O . PRO A 1 215 ? -10.832 -30.547 5.450 1.00 57.88 215 PRO A O 1
ATOM 1677 N N . ARG A 1 216 ? -10.786 -31.885 7.257 1.00 55.69 216 ARG A N 1
ATOM 1678 C CA . ARG A 1 216 ? -9.318 -32.048 7.352 1.00 55.69 216 ARG A CA 1
ATOM 1679 C C . ARG A 1 216 ? -8.615 -32.509 6.060 1.00 55.69 216 ARG A C 1
ATOM 1681 O O . ARG A 1 216 ? -7.402 -32.391 5.991 1.00 55.69 216 ARG A O 1
ATOM 1688 N N . GLN A 1 217 ? -9.340 -32.987 5.048 1.00 48.97 217 GLN A N 1
ATOM 1689 C CA . GLN A 1 217 ? -8.774 -33.457 3.775 1.00 48.97 217 GLN A CA 1
ATOM 1690 C C . GLN A 1 217 ? -8.244 -32.349 2.845 1.00 48.97 217 GLN A C 1
ATOM 1692 O O . GLN A 1 217 ? -7.534 -32.663 1.903 1.00 48.97 217 GLN A O 1
ATOM 1697 N N . GLN A 1 218 ? -8.542 -31.067 3.085 1.00 48.03 218 GLN A N 1
ATOM 1698 C CA . GLN A 1 218 ? -8.052 -29.965 2.231 1.00 48.03 218 GLN A CA 1
ATOM 1699 C C . GLN A 1 218 ? -6.653 -29.427 2.605 1.00 48.03 218 GLN A C 1
ATOM 1701 O O . GLN A 1 218 ? -6.231 -28.413 2.057 1.00 48.03 218 GLN A O 1
ATOM 1706 N N . TRP A 1 219 ? -5.944 -30.077 3.535 1.00 44.34 219 TRP A N 1
ATOM 1707 C CA . TRP A 1 219 ? -4.647 -29.619 4.063 1.00 44.34 219 TRP A CA 1
ATOM 1708 C C . TRP A 1 219 ? -3.439 -30.379 3.487 1.00 44.34 219 TRP A C 1
ATOM 1710 O O . TRP A 1 219 ? -2.317 -30.129 3.916 1.00 44.34 219 TRP A O 1
ATOM 1720 N N . GLU A 1 220 ? -3.650 -31.296 2.540 1.00 33.00 220 GLU A N 1
ATOM 1721 C CA . GLU A 1 220 ? -2.570 -31.952 1.795 1.00 33.00 220 GLU A CA 1
ATOM 1722 C C . GLU A 1 220 ? -2.243 -31.136 0.536 1.00 33.00 220 GLU A C 1
ATOM 1724 O O . GLU A 1 220 ? -2.827 -31.358 -0.522 1.00 33.00 220 GLU A O 1
ATOM 1729 N N . TRP A 1 221 ? -1.334 -30.168 0.679 1.00 40.78 221 TRP A N 1
ATOM 1730 C CA . TRP A 1 221 ? -0.565 -29.561 -0.412 1.00 40.78 221 TRP A CA 1
ATOM 1731 C C . TRP A 1 221 ? 0.867 -29.340 0.064 1.00 40.78 221 TRP A C 1
ATOM 1733 O O . TRP A 1 221 ? 1.032 -28.716 1.138 1.00 40.78 221 TRP A O 1
#

Organism: NCBI:txid1114960

Foldseek 3Di:
DVLVVVVVVLVVVLVVVVPDDLVSLVSVLVVQLVSLVVVLVVLCVVLPVPDPDPPPPQDQDADPVPGTDGDDPPPSVVVNVVSVVVSVVSNVVSVVV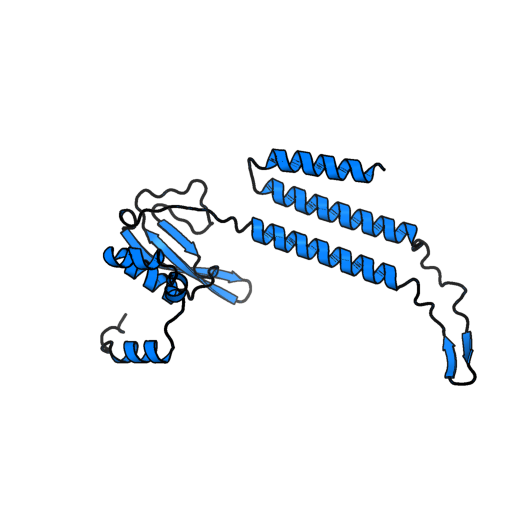SVVVLVPPDDDDDDLVQFPDKDKDWDWDDDPPDIDTFIKIKGQGAPDDDVVDPDPPDDHRIDIDRLRVDPADRVLVSVVSRCCSVDVVCVCCCVDPCNVVSSHDDDPVVVVVVVVVPPPVVPDD

Secondary structure (DSSP, 8-state):
-HHHHHHHHHHHHHHHTTTS-THHHHHHHHHHHHHHHHHHHHHHHHTTTT-----TT--EEEETTTEEEE---GGGHHHHHHHHHHHHHHHHHHHHHHHHHHS--------TTT--EEEEEEEEEE-SS-EEEEEEEEEE-TT---SS-SSTT-BTTEEEE-GGGSSS-HHHHHHHHHHHHH-GGGGGGGGSTTHHHHTSPPPHHHHHHHHTTS-GGGG--

Radius of gyration: 29.34 Å; chains: 1; bounding box: 61×75×76 Å

Sequence (221 aa):
MFLAGTGILVLQKTVDVRRADDGGAIALGFCLAVMTASSSAWGFERAGFHRFGVHPRIQQYRDDVHGPGIEIPYVRILPVQLSVVFSCMTVAGAFMITWLVRRGVSDVFVRWDEIREVAADVYTVSGSGASTHNPLIRLHVPGYEPTPPRMGHDKPDSLTVPAYVLVSEPHTLLGLVDRLHRCPEDRHLVTTPGAPELLRPLPVRERLRIARKIPRQQWEW

pLDDT: mean 73.85, std 15.5, range [33.0, 95.38]